Protein AF-E6PXL5-F1 (afdb_monomer)

Secondary structure (DSSP, 8-state):
------HHHHHHHHHHHHHHHHTTS--------PPP-PPPP-----HHHHHHHHHSTT---HHHHHHHHHHHHHHHHTS-HHHHHHHHHHHHHHHHHHHHHHHHHHHHHHHHHHHHHHHHHHHHHHHHHHHHHHHHHHHHHHHHHHHHHHHHHHHHHHHHHHHHHHHHHHHHHHHHHHTTS----S-SSSSSTT---HHHHHHHHHHHHHHHHHHHHHHHHHHHHHHHHHHHHHHHHHHHHHHHHHH--

pLDDT: mean 75.03, std 18.06, range [37.81, 97.19]

Foldseek 3Di:
DDPPDDVLVVVLVVVVVVVVVVVVPPDDDDDDDDDDDPDDDDDDDDPVNVVVCVVPVPPDPPVVVVVVVVVVVCCVAVVDPVNVVVVVVVVSVVSVVVVVVVVVVVVVVVVVVVVVVVVVVVVVVVVVVVVVVVVVVVVVVVVVVVVVVVVVVVVVVVVVVVVVVVVVVVVVVVCVVPVPDDDDDDDPPPVPPPPDDPPVVVVVVVVVVVVVVVVVVVVVVVVVVVVVVVVVVVVVVVVVVVVVVVVVD

Organism: NCBI:txid410659

Structure (mmCIF, N/CA/C/O backbone):
data_AF-E6PXL5-F1
#
_entry.id   AF-E6PXL5-F1
#
loop_
_atom_site.group_PDB
_atom_site.id
_atom_site.type_symbol
_atom_site.label_atom_id
_atom_site.label_alt_id
_atom_site.label_comp_id
_atom_site.label_asym_id
_atom_site.label_entity_id
_atom_site.label_seq_id
_atom_site.pdbx_PDB_ins_code
_atom_site.Cartn_x
_atom_site.Cartn_y
_atom_site.Cartn_z
_atom_site.occupancy
_atom_site.B_iso_or_equiv
_atom_site.auth_seq_id
_atom_site.auth_comp_id
_atom_site.auth_asym_id
_atom_site.auth_atom_id
_atom_site.pdbx_PDB_model_num
ATOM 1 N N . MET A 1 1 ? -14.221 21.559 -6.634 1.00 38.78 1 MET A N 1
ATOM 2 C CA . MET A 1 1 ? -13.613 20.212 -6.514 1.00 38.78 1 MET A CA 1
ATOM 3 C C . MET A 1 1 ? -12.456 20.112 -7.499 1.00 38.78 1 MET A C 1
ATOM 5 O O . MET A 1 1 ? -12.686 20.181 -8.695 1.00 38.78 1 MET A O 1
ATOM 9 N N . LYS A 1 2 ? -11.207 20.057 -7.018 1.00 40.94 2 LYS A N 1
ATOM 10 C CA . LYS A 1 2 ? -10.002 20.001 -7.866 1.00 40.94 2 LYS A CA 1
ATOM 11 C C . LYS A 1 2 ? -9.729 18.530 -8.196 1.00 40.94 2 LYS A C 1
ATOM 13 O O . LYS A 1 2 ? -9.247 17.794 -7.337 1.00 40.94 2 LYS A O 1
ATOM 18 N N . THR A 1 3 ? -10.090 18.082 -9.395 1.00 43.50 3 THR A N 1
ATOM 19 C CA . THR A 1 3 ? -9.809 16.720 -9.867 1.00 43.50 3 THR A CA 1
ATOM 20 C C . THR A 1 3 ? -8.297 16.544 -9.979 1.00 43.50 3 THR A C 1
ATOM 22 O O . THR A 1 3 ? -7.660 17.057 -10.898 1.00 43.50 3 THR A O 1
ATOM 25 N N . ARG A 1 4 ? -7.693 15.861 -9.000 1.00 49.66 4 ARG A N 1
ATOM 26 C CA . ARG A 1 4 ? -6.284 15.464 -9.060 1.00 49.66 4 ARG A CA 1
ATOM 27 C C . ARG A 1 4 ? -6.160 14.385 -10.126 1.00 49.66 4 ARG A C 1
ATOM 29 O O . ARG A 1 4 ? -6.373 13.209 -9.850 1.00 49.66 4 ARG A O 1
ATOM 36 N N . VAL A 1 5 ? -5.848 14.802 -11.348 1.00 57.72 5 VAL A N 1
ATOM 37 C CA . VAL A 1 5 ? -5.443 13.884 -12.410 1.00 57.72 5 VAL A CA 1
ATOM 38 C C . VAL A 1 5 ? -4.234 13.098 -11.881 1.00 57.72 5 VAL A C 1
ATOM 40 O O . VAL A 1 5 ? -3.277 13.721 -11.407 1.00 57.72 5 VAL A O 1
ATOM 43 N N . PRO A 1 6 ? -4.277 11.755 -11.871 1.00 69.94 6 PRO A N 1
ATOM 44 C CA . PRO A 1 6 ? -3.181 10.948 -11.356 1.00 69.94 6 PRO A CA 1
ATOM 45 C C . PRO A 1 6 ? -1.902 11.290 -12.123 1.00 69.94 6 PRO A C 1
ATOM 47 O O . PRO A 1 6 ? -1.928 11.456 -13.342 1.00 69.94 6 PRO A O 1
ATOM 50 N N . ALA A 1 7 ? -0.784 11.410 -11.402 1.00 64.38 7 ALA A N 1
ATOM 51 C CA . ALA A 1 7 ? 0.493 11.896 -11.936 1.00 64.38 7 ALA A CA 1
ATOM 52 C C . ALA A 1 7 ? 0.938 11.170 -13.220 1.00 64.38 7 ALA A C 1
ATOM 54 O O . ALA A 1 7 ? 1.559 11.780 -14.084 1.00 64.38 7 ALA A O 1
ATOM 55 N N . VAL A 1 8 ? 0.537 9.907 -13.376 1.00 62.94 8 VAL A N 1
ATOM 56 C CA . VAL A 1 8 ? 0.786 9.078 -14.561 1.00 62.94 8 VAL A CA 1
ATOM 57 C C . VAL A 1 8 ? 0.094 9.635 -15.811 1.00 62.94 8 VAL A C 1
ATOM 59 O O . VAL A 1 8 ? 0.734 9.772 -16.844 1.00 62.94 8 VAL A O 1
ATOM 62 N N . ILE A 1 9 ? -1.175 10.048 -15.721 1.00 68.38 9 ILE A N 1
ATOM 63 C CA . ILE A 1 9 ? -1.903 10.642 -16.857 1.00 68.38 9 ILE A CA 1
ATOM 64 C C . ILE A 1 9 ? -1.282 11.990 -17.235 1.00 68.38 9 ILE A C 1
ATOM 66 O O . ILE A 1 9 ? -1.151 12.303 -18.415 1.00 68.38 9 ILE A O 1
ATOM 70 N N . ARG A 1 10 ? -0.819 12.766 -16.245 1.00 72.12 10 ARG A N 1
ATOM 71 C CA . ARG A 1 10 ? -0.099 14.019 -16.508 1.00 72.12 10 ARG A CA 1
ATOM 72 C C . ARG A 1 10 ? 1.222 13.768 -17.238 1.00 72.12 10 ARG A C 1
ATOM 74 O O . ARG A 1 10 ? 1.544 14.514 -18.151 1.00 72.12 10 ARG A O 1
ATOM 81 N N . GLN A 1 11 ? 1.970 12.730 -16.863 1.00 70.81 11 GLN A N 1
ATOM 82 C CA . GLN A 1 11 ? 3.224 12.380 -17.535 1.00 70.81 11 GLN A CA 1
ATOM 83 C C . GLN A 1 11 ? 3.007 11.834 -18.949 1.00 70.81 11 GLN A C 1
ATOM 85 O O . GLN A 1 11 ? 3.756 12.206 -19.845 1.00 70.81 11 GLN A O 1
ATOM 90 N N . VAL A 1 12 ? 1.953 11.046 -19.177 1.00 72.75 12 VAL A N 1
ATOM 91 C CA . VAL A 1 12 ? 1.584 10.578 -20.523 1.00 72.75 12 VAL A CA 1
ATOM 92 C C . VAL A 1 12 ? 1.184 11.752 -21.420 1.00 72.75 12 VAL A C 1
ATOM 94 O O . VAL A 1 12 ? 1.664 11.848 -22.543 1.00 72.75 12 VAL A O 1
ATOM 97 N N . LEU A 1 13 ? 0.382 12.696 -20.917 1.00 73.50 13 LEU A N 1
ATOM 98 C CA . LEU A 1 13 ? 0.013 13.896 -21.677 1.00 73.50 13 LEU A CA 1
ATOM 99 C C . LEU A 1 13 ? 1.221 14.791 -21.990 1.00 73.50 13 LEU A C 1
ATOM 101 O O . LEU A 1 13 ? 1.296 15.337 -23.086 1.00 73.50 13 LEU A O 1
ATOM 105 N N . ILE A 1 14 ? 2.183 14.911 -21.067 1.00 74.00 14 ILE A N 1
ATOM 106 C CA . ILE A 1 14 ? 3.432 15.653 -21.301 1.00 74.00 14 ILE A CA 1
ATOM 107 C C . ILE A 1 14 ? 4.305 14.942 -22.343 1.00 74.00 14 ILE A C 1
ATOM 109 O O . ILE A 1 14 ? 4.840 15.607 -23.223 1.00 74.00 14 ILE A O 1
ATOM 113 N N . ALA A 1 15 ? 4.423 13.613 -22.284 1.00 68.12 15 ALA A N 1
ATOM 114 C CA . ALA A 1 15 ? 5.195 12.841 -23.256 1.00 68.12 15 ALA A CA 1
ATOM 115 C C . ALA A 1 15 ? 4.591 12.930 -24.667 1.00 68.12 15 ALA A C 1
ATOM 117 O O . ALA A 1 15 ? 5.314 13.174 -25.628 1.00 68.12 15 ALA A O 1
ATOM 118 N N . ILE A 1 16 ? 3.262 12.827 -24.785 1.00 73.06 16 ILE A N 1
ATOM 119 C CA . ILE A 1 16 ? 2.550 12.992 -26.060 1.00 73.06 16 ILE A CA 1
ATOM 120 C C . ILE A 1 16 ? 2.731 14.418 -26.597 1.00 73.06 16 ILE A C 1
ATOM 122 O O . ILE A 1 16 ? 3.070 14.590 -27.765 1.00 73.06 16 ILE A O 1
ATOM 126 N N . ALA A 1 17 ? 2.585 15.440 -25.747 1.00 72.50 17 ALA A N 1
ATOM 127 C CA . ALA A 1 17 ? 2.809 16.828 -26.147 1.00 72.50 17 ALA A CA 1
ATOM 128 C C . ALA A 1 17 ? 4.259 17.075 -26.606 1.00 72.50 17 ALA A C 1
ATOM 130 O O . ALA A 1 17 ? 4.476 17.776 -27.591 1.00 72.50 17 ALA A O 1
ATOM 131 N N . PHE A 1 18 ? 5.248 16.464 -25.947 1.00 68.88 18 PHE A N 1
ATOM 132 C CA . PHE A 1 18 ? 6.658 16.577 -26.326 1.00 68.88 18 PHE A CA 1
ATOM 133 C C . PHE A 1 18 ? 6.952 15.894 -27.673 1.00 68.88 18 PHE A C 1
ATOM 135 O O . PHE A 1 18 ? 7.663 16.458 -28.504 1.00 68.88 18 PHE A O 1
ATOM 142 N N . CYS A 1 19 ? 6.339 14.735 -27.945 1.00 61.09 19 CYS A N 1
ATOM 143 C CA . CYS A 1 19 ? 6.434 14.064 -29.245 1.00 61.09 19 CYS A CA 1
ATOM 144 C C . CYS A 1 19 ? 5.801 14.885 -30.384 1.00 61.09 19 CYS A C 1
ATOM 146 O O . CYS A 1 19 ? 6.362 14.936 -31.476 1.00 61.09 19 CYS A O 1
ATOM 148 N N . CYS A 1 20 ? 4.679 15.570 -30.139 1.00 61.22 20 CYS A N 1
ATOM 149 C CA . CYS A 1 20 ? 4.040 16.421 -31.149 1.00 61.22 20 CYS A CA 1
ATOM 150 C C . CYS A 1 20 ? 4.857 17.682 -31.479 1.00 61.22 20 CYS A C 1
ATOM 152 O O . CYS A 1 20 ? 4.848 18.123 -32.625 1.00 61.22 20 CYS A O 1
ATOM 154 N N . VAL A 1 21 ? 5.582 18.246 -30.506 1.00 60.47 21 VAL A N 1
ATOM 155 C CA . VAL A 1 21 ? 6.429 19.433 -30.727 1.00 60.47 21 VAL A CA 1
ATOM 156 C C . VAL A 1 21 ? 7.744 19.061 -31.420 1.00 60.47 21 VAL A C 1
ATOM 158 O O . VAL A 1 21 ? 8.186 19.785 -32.307 1.00 60.47 21 VAL A O 1
ATOM 161 N N . ALA A 1 22 ? 8.345 17.911 -31.096 1.00 54.69 22 ALA A N 1
ATOM 162 C CA . ALA A 1 22 ? 9.581 17.454 -31.741 1.00 54.69 22 ALA A CA 1
ATOM 163 C C . ALA A 1 22 ? 9.396 17.118 -33.235 1.00 54.69 22 ALA A C 1
ATOM 165 O O . ALA A 1 22 ? 10.302 17.353 -34.033 1.00 54.69 22 ALA A O 1
ATOM 166 N N . GLY A 1 23 ? 8.208 16.643 -33.632 1.00 54.81 23 GLY A N 1
ATOM 167 C CA . GLY A 1 23 ? 7.892 16.327 -35.029 1.00 54.81 23 GLY A CA 1
ATOM 168 C C . GLY A 1 23 ? 7.861 17.533 -35.978 1.00 54.81 23 GLY A C 1
ATOM 169 O O . GLY A 1 23 ? 7.918 17.340 -37.188 1.00 54.81 23 GLY A O 1
ATOM 170 N N . GLN A 1 24 ? 7.799 18.770 -35.466 1.00 53.28 24 GLN A N 1
ATOM 171 C CA . GLN A 1 24 ? 7.745 19.981 -36.299 1.00 53.28 24 GLN A CA 1
ATOM 172 C C . GLN A 1 24 ? 9.110 20.647 -36.550 1.00 53.28 24 GLN A C 1
ATOM 174 O O . GLN A 1 24 ? 9.177 21.575 -37.350 1.00 53.28 24 GLN A O 1
ATOM 179 N N . PHE A 1 25 ? 10.197 20.189 -35.914 1.00 48.56 25 PHE A N 1
ATOM 180 C CA . PHE A 1 25 ? 11.507 20.864 -35.982 1.00 48.56 25 PHE A CA 1
ATOM 181 C C . PHE A 1 25 ? 12.541 20.231 -36.933 1.00 48.56 25 PHE A C 1
ATOM 183 O O . PHE A 1 25 ? 13.593 20.829 -37.141 1.00 48.56 25 PHE A O 1
ATOM 190 N N . VAL A 1 26 ? 12.274 19.073 -37.549 1.00 49.97 26 VAL A N 1
ATOM 191 C CA . VAL A 1 26 ? 13.255 18.356 -38.403 1.00 49.97 26 VAL A CA 1
ATOM 192 C C . VAL A 1 26 ? 12.804 18.325 -39.865 1.00 49.97 26 VAL A C 1
ATOM 194 O O . VAL A 1 26 ? 12.737 17.285 -40.507 1.00 49.97 26 VAL A O 1
ATOM 197 N N . GLY A 1 27 ? 12.437 19.488 -40.396 1.00 44.22 27 GLY A N 1
ATOM 198 C CA . GLY A 1 27 ? 12.000 19.626 -41.781 1.00 44.22 27 GLY A CA 1
ATOM 199 C C . GLY A 1 27 ? 12.676 20.801 -42.456 1.00 44.22 27 GLY A C 1
ATOM 200 O O . GLY A 1 27 ? 12.001 21.791 -42.699 1.00 44.22 27 GLY A O 1
ATOM 201 N N . GLN A 1 28 ? 13.986 20.711 -42.715 1.00 44.88 28 GLN A N 1
ATOM 202 C CA . GLN A 1 28 ? 14.680 21.459 -43.775 1.00 44.88 28 GLN A CA 1
ATOM 203 C C . GLN A 1 28 ? 16.176 21.113 -43.810 1.00 44.88 28 GLN A C 1
ATOM 205 O O . GLN A 1 28 ? 16.932 21.598 -42.974 1.00 44.88 28 GLN A O 1
ATOM 210 N N . THR A 1 29 ? 16.621 20.392 -44.842 1.00 38.84 29 THR A N 1
ATOM 211 C CA . THR A 1 29 ? 17.909 20.692 -45.488 1.00 38.84 29 THR A CA 1
ATOM 212 C C . THR A 1 29 ? 17.830 20.492 -47.007 1.00 38.84 29 THR A C 1
ATOM 214 O O . THR A 1 29 ? 17.032 19.678 -47.477 1.00 38.84 29 THR A O 1
ATOM 217 N N . PRO A 1 30 ? 18.602 21.274 -47.790 1.00 44.31 30 PRO A N 1
ATOM 218 C CA . PRO A 1 30 ? 18.567 21.285 -49.247 1.00 44.31 30 PRO A CA 1
ATOM 219 C C . PRO A 1 30 ? 19.517 20.252 -49.868 1.00 44.31 30 PRO A C 1
ATOM 221 O O . PRO A 1 30 ? 20.476 19.795 -49.249 1.00 44.31 30 PRO A O 1
ATOM 224 N N . SER A 1 31 ? 19.220 19.957 -51.130 1.00 42.78 31 SER A N 1
ATOM 225 C CA . SER A 1 31 ? 19.865 19.028 -52.052 1.00 42.78 31 SER A CA 1
ATOM 226 C C . SER A 1 31 ? 21.379 19.213 -52.257 1.00 42.78 31 SER A C 1
ATOM 228 O O . SER A 1 31 ? 21.901 20.320 -52.169 1.00 42.78 31 SER A O 1
ATOM 230 N N . GLU A 1 32 ? 22.013 18.079 -52.590 1.00 41.97 32 GLU A N 1
ATOM 231 C CA . GLU A 1 32 ? 23.365 17.796 -53.121 1.00 41.97 32 GLU A CA 1
ATOM 232 C C . GLU A 1 32 ? 24.231 18.942 -53.693 1.00 41.97 32 GLU A C 1
ATOM 234 O O . GLU A 1 32 ? 23.747 19.890 -54.312 1.00 41.97 32 GLU A O 1
ATOM 239 N N . PRO A 1 33 ? 25.562 18.721 -53.702 1.00 42.03 33 PRO A N 1
ATOM 240 C CA . PRO A 1 33 ? 26.182 18.454 -55.003 1.00 42.03 33 PRO A CA 1
ATOM 241 C C . PRO A 1 33 ? 27.100 17.221 -55.017 1.00 42.03 33 PRO A C 1
ATOM 243 O O . PRO A 1 33 ? 27.889 16.978 -54.103 1.00 42.03 33 PRO A O 1
ATOM 246 N N . GLY A 1 34 ? 26.993 16.467 -56.115 1.00 49.41 34 GLY A N 1
ATOM 247 C CA . GLY A 1 34 ? 27.762 15.266 -56.414 1.00 49.41 34 GLY A CA 1
ATOM 248 C C . GLY A 1 34 ? 29.275 15.485 -56.469 1.00 49.41 34 GLY A C 1
ATOM 249 O O . GLY A 1 34 ? 29.782 16.486 -56.981 1.00 49.41 34 GLY A O 1
ATOM 250 N N . VAL A 1 35 ? 30.003 14.492 -55.960 1.00 38.94 35 VAL A N 1
ATOM 251 C CA . VAL A 1 35 ? 31.462 14.435 -56.033 1.00 38.94 35 VAL A CA 1
ATOM 252 C C . VAL A 1 35 ? 31.868 13.788 -57.354 1.00 38.94 35 VAL A C 1
ATOM 254 O O . VAL A 1 35 ? 31.527 12.646 -57.655 1.00 38.94 35 VAL A O 1
ATOM 257 N N . GLN A 1 36 ? 32.600 14.572 -58.137 1.00 42.34 36 GLN A N 1
ATOM 258 C CA . GLN A 1 36 ? 33.211 14.226 -59.411 1.00 42.34 36 GLN A CA 1
ATOM 259 C C . GLN A 1 36 ? 34.124 13.001 -59.266 1.00 42.34 36 GLN A C 1
ATOM 261 O O . GLN A 1 36 ? 35.082 13.011 -58.493 1.00 42.34 36 GLN A O 1
ATOM 266 N N . THR A 1 37 ? 33.873 11.958 -60.054 1.00 37.81 37 THR A N 1
ATOM 267 C CA . THR A 1 37 ? 34.829 10.867 -60.254 1.00 37.81 37 THR A CA 1
ATOM 268 C C . THR A 1 37 ? 35.964 11.372 -61.141 1.00 37.81 37 THR A C 1
ATOM 270 O O . THR A 1 37 ? 35.793 11.525 -62.353 1.00 37.81 37 THR A O 1
ATOM 273 N N . LEU A 1 38 ? 37.117 11.659 -60.533 1.00 39.69 38 LEU A N 1
ATOM 274 C CA . LEU A 1 38 ? 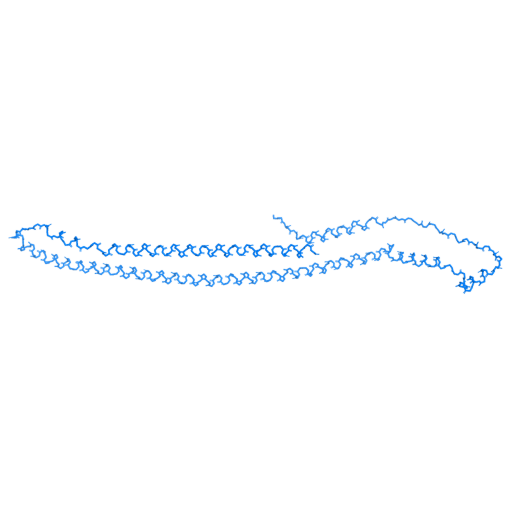38.358 11.937 -61.249 1.00 39.69 38 LEU A CA 1
ATOM 275 C C . LEU A 1 38 ? 38.704 10.727 -62.132 1.00 39.69 38 LEU A C 1
ATOM 277 O O . LEU A 1 38 ? 38.951 9.630 -61.634 1.00 39.69 38 LEU A O 1
ATOM 281 N N . GLN A 1 39 ? 38.723 10.936 -63.445 1.00 46.62 39 GLN A N 1
ATOM 282 C CA . GLN A 1 39 ? 39.234 9.968 -64.409 1.00 46.62 39 GLN A CA 1
ATOM 283 C C . GLN A 1 39 ? 40.733 9.748 -64.158 1.00 46.62 39 GLN A C 1
ATOM 285 O O . GLN A 1 39 ? 41.530 10.684 -64.238 1.00 46.62 39 GLN A O 1
ATOM 290 N N . SER A 1 40 ? 41.119 8.510 -63.846 1.00 44.75 40 SER A N 1
ATOM 291 C CA . SER A 1 40 ? 42.523 8.118 -63.715 1.00 44.75 40 SER A CA 1
ATOM 292 C C . SER A 1 40 ? 43.162 8.006 -65.104 1.00 44.75 40 SER A C 1
ATOM 294 O O . SER A 1 40 ? 42.703 7.246 -65.957 1.00 44.75 40 SER A O 1
ATOM 296 N N . ALA A 1 41 ? 44.209 8.796 -65.343 1.00 52.03 41 ALA A N 1
ATOM 297 C CA . ALA A 1 41 ? 45.040 8.735 -66.544 1.00 52.03 41 ALA A CA 1
ATOM 298 C C . ALA A 1 41 ? 45.840 7.411 -66.608 1.00 52.03 41 ALA A C 1
ATOM 300 O O . ALA A 1 41 ? 46.190 6.863 -65.560 1.00 52.03 41 ALA A O 1
ATOM 301 N N . PRO A 1 42 ? 46.198 6.899 -67.805 1.00 51.03 42 PRO A N 1
ATOM 302 C CA . PRO A 1 42 ? 46.879 5.612 -67.940 1.00 51.03 42 PRO A CA 1
ATOM 303 C C . PRO A 1 42 ? 48.297 5.680 -67.353 1.00 51.03 42 PRO A C 1
ATOM 305 O O . PRO A 1 42 ? 49.195 6.317 -67.910 1.00 51.03 42 PRO A O 1
ATOM 308 N N . LYS A 1 43 ? 48.503 5.026 -66.204 1.00 58.41 43 LYS A N 1
ATOM 309 C CA . LYS A 1 43 ? 49.791 4.970 -65.502 1.00 58.41 43 LYS A CA 1
ATOM 310 C C . LYS A 1 43 ? 50.545 3.696 -65.887 1.00 58.41 43 LYS A C 1
ATOM 312 O O . LYS A 1 43 ? 49.977 2.615 -65.975 1.00 58.41 43 LYS A O 1
ATOM 317 N N . ARG A 1 44 ? 51.841 3.850 -66.165 1.00 56.56 44 ARG A N 1
ATOM 318 C CA . ARG A 1 44 ? 52.756 2.780 -66.589 1.00 56.56 44 ARG A CA 1
ATOM 319 C C . ARG A 1 44 ? 52.846 1.686 -65.512 1.00 56.56 44 ARG A C 1
ATOM 321 O O . ARG A 1 44 ? 53.142 2.000 -64.362 1.00 56.56 44 ARG A O 1
ATOM 328 N N . GLN A 1 45 ? 52.630 0.432 -65.910 1.00 56.41 45 GLN A N 1
ATOM 329 C CA . GLN A 1 45 ? 52.633 -0.758 -65.048 1.00 56.41 45 GLN A CA 1
ATOM 330 C C . GLN A 1 45 ? 54.007 -0.980 -64.393 1.00 56.41 45 GLN A C 1
ATOM 332 O O . GLN A 1 45 ? 54.997 -1.242 -65.075 1.00 56.41 45 GLN A O 1
ATOM 337 N N . GLY A 1 46 ? 54.068 -0.877 -63.064 1.00 68.25 46 GLY A N 1
ATOM 338 C CA . GLY A 1 46 ? 55.227 -1.253 -62.245 1.00 68.25 46 GLY A CA 1
ATOM 339 C C . GLY A 1 46 ? 54.943 -2.499 -61.398 1.00 68.25 46 GLY A C 1
ATOM 340 O O . GLY A 1 46 ? 53.792 -2.885 -61.229 1.00 68.25 46 GLY A O 1
ATOM 341 N N . PHE A 1 47 ? 55.972 -3.120 -60.810 1.00 70.44 47 PHE A N 1
ATOM 342 C CA . PHE A 1 47 ? 55.832 -4.333 -59.976 1.00 70.44 47 PHE A CA 1
ATOM 343 C C . PHE A 1 47 ? 54.830 -4.195 -58.814 1.00 70.44 47 PHE A C 1
ATOM 345 O O . PHE A 1 47 ? 54.193 -5.174 -58.428 1.00 70.44 47 PHE A O 1
ATOM 352 N N . LEU A 1 48 ? 54.661 -2.981 -58.278 1.00 67.56 48 LEU A N 1
ATOM 353 C CA . LEU A 1 48 ? 53.655 -2.689 -57.254 1.00 67.56 48 LEU A CA 1
ATOM 354 C C . LEU A 1 48 ? 52.225 -2.815 -57.796 1.00 67.56 48 LEU A C 1
ATOM 356 O O . LEU A 1 48 ? 51.366 -3.344 -57.103 1.00 67.56 48 LEU A O 1
ATOM 360 N N . ASP A 1 49 ? 51.995 -2.412 -59.043 1.00 65.81 49 ASP A N 1
ATOM 361 C CA . ASP A 1 49 ? 50.697 -2.482 -59.724 1.00 65.81 49 ASP A CA 1
ATOM 362 C C . ASP A 1 49 ? 50.276 -3.942 -59.984 1.00 65.81 49 ASP A C 1
ATOM 364 O O . ASP A 1 49 ? 49.112 -4.306 -59.856 1.00 65.81 49 ASP A O 1
ATOM 368 N N . TYR A 1 50 ? 51.247 -4.832 -60.226 1.00 69.69 50 TYR A N 1
ATOM 369 C CA . TYR A 1 50 ? 51.014 -6.278 -60.344 1.00 69.69 50 TYR A CA 1
ATOM 370 C C . TYR A 1 50 ? 50.629 -6.934 -59.005 1.00 69.69 50 TYR A C 1
ATOM 372 O O . TYR A 1 50 ? 49.750 -7.796 -58.956 1.00 69.69 50 TYR A O 1
ATOM 380 N N . ALA A 1 51 ? 51.267 -6.525 -57.903 1.00 71.06 51 ALA A N 1
ATOM 381 C CA . ALA A 1 51 ? 50.912 -7.003 -56.567 1.00 71.06 51 ALA A CA 1
ATOM 382 C C . ALA A 1 51 ? 49.541 -6.463 -56.117 1.00 71.06 51 ALA A C 1
ATOM 384 O O . ALA A 1 51 ? 48.726 -7.226 -55.597 1.00 71.06 51 ALA A O 1
ATOM 385 N N . LEU A 1 52 ? 49.257 -5.182 -56.380 1.00 67.62 52 LEU A N 1
ATOM 386 C CA . LEU A 1 52 ? 47.956 -4.552 -56.130 1.00 67.62 52 LEU A CA 1
ATOM 387 C C . LEU A 1 52 ? 46.843 -5.188 -56.972 1.00 67.62 52 LEU A C 1
ATOM 389 O O . LEU A 1 52 ? 45.795 -5.513 -56.422 1.00 67.62 52 LEU A O 1
ATOM 393 N N . GLY A 1 53 ? 47.091 -5.488 -58.249 1.00 66.88 53 GLY A N 1
ATOM 394 C CA . GLY A 1 53 ? 46.149 -6.201 -59.117 1.00 66.88 53 GLY A CA 1
ATOM 395 C C . GLY A 1 53 ? 45.864 -7.646 -58.687 1.00 66.88 53 GLY A C 1
ATOM 396 O O . GLY A 1 53 ? 44.800 -8.174 -58.988 1.00 66.88 53 GLY A O 1
ATOM 397 N N . LYS A 1 54 ? 46.756 -8.302 -57.928 1.00 71.94 54 LYS A N 1
ATOM 398 C CA . LYS A 1 54 ? 46.444 -9.605 -57.307 1.00 71.94 54 LYS A CA 1
ATOM 399 C C . LYS A 1 54 ? 45.563 -9.492 -56.064 1.00 71.94 54 LYS A C 1
ATOM 401 O O . LYS A 1 54 ? 44.815 -10.423 -55.779 1.00 71.94 54 LYS A O 1
ATOM 406 N N . VAL A 1 55 ? 45.675 -8.393 -55.319 1.00 71.75 55 VAL A N 1
ATOM 407 C CA . VAL A 1 55 ? 44.910 -8.156 -54.083 1.00 71.75 55 VAL A CA 1
ATOM 408 C C . VAL A 1 55 ? 43.540 -7.537 -54.383 1.00 71.75 55 VAL A C 1
ATOM 410 O 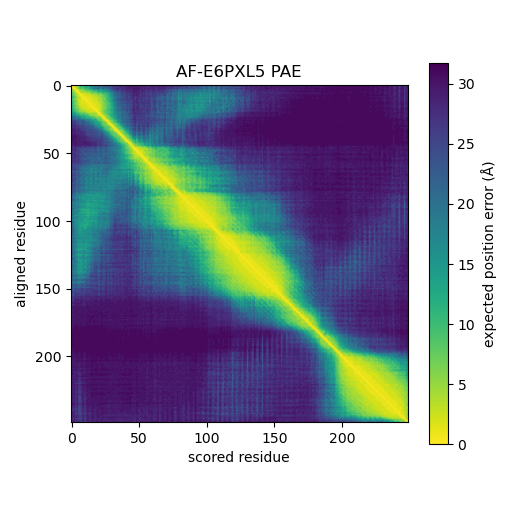O . VAL A 1 55 ? 42.563 -7.879 -53.725 1.00 71.75 55 VAL A O 1
ATOM 413 N N . ASN A 1 56 ? 43.445 -6.680 -55.403 1.00 75.81 56 ASN A N 1
ATOM 414 C CA . ASN A 1 56 ? 42.209 -6.062 -55.880 1.00 75.81 56 ASN A CA 1
ATOM 415 C C . ASN A 1 56 ? 42.093 -6.184 -57.417 1.00 75.81 56 ASN A C 1
ATOM 417 O O . ASN A 1 56 ? 42.346 -5.217 -58.137 1.00 75.81 56 ASN A O 1
ATOM 421 N N . PRO A 1 57 ? 41.702 -7.365 -57.941 1.00 73.06 57 PRO A N 1
ATOM 422 C CA . PRO A 1 57 ? 41.721 -7.670 -59.380 1.00 73.06 57 PRO A CA 1
ATOM 423 C C . PRO A 1 57 ? 40.784 -6.829 -60.243 1.00 73.06 57 PRO A C 1
ATOM 425 O O . PRO A 1 57 ? 40.911 -6.812 -61.465 1.00 73.06 57 PRO A O 1
ATOM 428 N N . HIS A 1 58 ? 39.819 -6.160 -59.620 1.00 75.94 58 HIS A N 1
ATOM 429 C CA . HIS A 1 58 ? 38.804 -5.370 -60.308 1.00 75.94 58 HIS A CA 1
ATOM 430 C C . HIS A 1 58 ? 38.937 -3.873 -60.042 1.00 75.94 58 HIS A C 1
ATOM 432 O O . HIS A 1 58 ? 37.967 -3.159 -60.282 1.00 75.94 58 HIS A O 1
ATOM 438 N N . ASP A 1 59 ? 40.080 -3.425 -59.498 1.00 72.25 59 ASP A N 1
ATOM 439 C CA . ASP A 1 59 ? 40.312 -2.039 -59.060 1.00 72.25 59 ASP A CA 1
ATOM 440 C C . ASP A 1 59 ? 39.084 -1.469 -58.328 1.00 72.25 59 ASP A C 1
ATOM 442 O O . ASP A 1 59 ? 38.599 -0.363 -58.559 1.00 72.25 59 ASP A O 1
ATOM 446 N N . THR A 1 60 ? 38.475 -2.322 -57.499 1.00 76.81 60 THR A N 1
ATOM 447 C CA . THR A 1 60 ? 37.253 -1.976 -56.800 1.00 76.81 60 THR A CA 1
ATOM 448 C C . THR A 1 60 ? 37.627 -1.043 -55.674 1.00 76.81 60 THR A C 1
ATOM 450 O O . THR A 1 60 ? 38.325 -1.435 -54.739 1.00 76.81 60 THR A O 1
ATOM 453 N N . ASP A 1 61 ? 37.125 0.178 -55.731 1.00 79.12 61 ASP A N 1
ATOM 454 C CA . ASP A 1 61 ? 37.247 1.093 -54.615 1.00 79.12 61 ASP A CA 1
ATOM 455 C C . ASP A 1 61 ? 36.330 0.633 -53.467 1.00 79.12 61 ASP A C 1
ATOM 457 O O . ASP A 1 61 ? 35.127 0.900 -53.409 1.00 79.12 61 ASP A O 1
ATOM 461 N N . TYR A 1 62 ? 36.910 -0.133 -52.546 1.00 79.00 62 TYR A N 1
ATOM 462 C CA . TYR A 1 62 ? 36.229 -0.595 -51.341 1.00 79.00 62 TYR A CA 1
ATOM 463 C C . TYR A 1 62 ? 35.848 0.567 -50.414 1.00 79.00 62 TYR A C 1
ATOM 465 O O . TYR A 1 62 ? 34.870 0.448 -49.675 1.00 79.00 62 TYR A O 1
ATOM 473 N N . GLY A 1 63 ? 36.569 1.693 -50.479 1.00 82.31 63 GLY A N 1
ATOM 474 C CA . GLY A 1 63 ? 36.275 2.895 -49.705 1.00 82.31 63 GLY A CA 1
ATOM 475 C C . GLY A 1 63 ? 34.953 3.527 -50.129 1.00 82.31 63 GLY A C 1
ATOM 476 O O . GLY A 1 63 ? 34.091 3.771 -49.281 1.00 82.31 63 GLY A O 1
ATOM 477 N N . SER A 1 64 ? 34.737 3.707 -51.436 1.00 76.12 64 SER A N 1
ATOM 478 C CA . SER A 1 64 ? 33.454 4.210 -51.945 1.00 76.12 64 SER A CA 1
ATOM 479 C C . SER A 1 64 ? 32.314 3.219 -51.737 1.00 76.12 64 SER A C 1
ATOM 481 O O . SER A 1 64 ? 31.251 3.635 -51.285 1.00 76.12 64 SER A O 1
ATOM 483 N N . LYS A 1 65 ? 32.519 1.909 -51.941 1.00 79.88 65 LYS A N 1
ATOM 484 C CA . LYS A 1 65 ? 31.473 0.902 -51.662 1.00 79.88 65 LYS A CA 1
ATOM 485 C C . LYS A 1 65 ? 31.045 0.890 -50.193 1.00 79.88 65 LYS A C 1
ATOM 487 O O . LYS A 1 65 ? 29.851 0.818 -49.901 1.00 79.88 65 LYS A O 1
ATOM 492 N N . MET A 1 66 ? 31.996 0.996 -49.267 1.00 81.50 66 MET A N 1
ATOM 493 C CA . MET A 1 66 ? 31.706 1.080 -47.834 1.00 81.50 66 MET A CA 1
ATOM 494 C C . MET A 1 66 ? 31.019 2.405 -47.471 1.00 81.50 66 MET A C 1
ATOM 496 O O . MET A 1 66 ? 30.083 2.414 -46.670 1.00 81.50 66 MET A O 1
ATOM 500 N N . GLY A 1 67 ? 31.420 3.510 -48.107 1.00 82.06 67 GLY A N 1
ATOM 501 C CA . GLY A 1 67 ? 30.762 4.811 -47.985 1.00 82.06 67 GLY A CA 1
ATOM 502 C C . GLY A 1 67 ? 29.312 4.798 -48.478 1.00 82.06 67 GLY A C 1
ATOM 503 O O . GLY A 1 67 ? 28.421 5.253 -47.763 1.00 82.06 67 GLY A O 1
ATOM 504 N N . SER A 1 68 ? 29.047 4.210 -49.647 1.00 79.12 68 SER A N 1
ATOM 505 C CA . SER A 1 68 ? 27.700 4.064 -50.209 1.00 79.12 68 SER A CA 1
ATOM 506 C C . SER A 1 68 ? 26.815 3.155 -49.360 1.00 79.12 68 SER A C 1
ATOM 508 O O . SER A 1 68 ? 25.652 3.481 -49.144 1.00 79.12 68 SER A O 1
ATOM 510 N N . ALA A 1 69 ? 27.356 2.056 -48.824 1.00 79.81 69 ALA A N 1
ATOM 511 C CA . ALA A 1 69 ? 26.615 1.185 -47.913 1.00 79.81 69 ALA A CA 1
ATOM 512 C C . ALA A 1 69 ? 26.233 1.918 -46.618 1.00 79.81 69 ALA A C 1
ATOM 514 O O . ALA A 1 69 ? 25.085 1.851 -46.182 1.00 79.81 69 ALA A O 1
ATOM 515 N N . ARG A 1 70 ? 27.167 2.678 -46.031 1.00 81.62 70 ARG A N 1
ATOM 516 C CA . ARG A 1 70 ? 26.895 3.509 -44.852 1.00 81.62 70 ARG A CA 1
ATOM 517 C C . ARG A 1 70 ? 25.843 4.576 -45.147 1.00 81.62 70 ARG A C 1
ATOM 519 O O . ARG A 1 70 ? 24.905 4.718 -44.370 1.00 81.62 70 ARG A O 1
ATOM 526 N N . ASN A 1 71 ? 25.976 5.297 -46.257 1.00 79.81 71 ASN A N 1
ATOM 527 C CA . ASN A 1 71 ? 25.025 6.340 -46.637 1.00 79.81 71 ASN A CA 1
ATOM 528 C C . ASN A 1 71 ? 23.636 5.768 -46.940 1.00 79.81 71 ASN A C 1
ATOM 530 O O . ASN A 1 71 ? 22.648 6.387 -46.569 1.00 79.81 71 ASN A O 1
ATOM 534 N N . ALA A 1 72 ? 23.543 4.573 -47.528 1.00 79.62 72 ALA A N 1
ATOM 535 C CA . ALA A 1 72 ? 22.266 3.894 -47.728 1.00 79.62 72 ALA A CA 1
ATOM 536 C C . ALA A 1 72 ? 21.599 3.546 -46.390 1.00 79.62 72 ALA A C 1
ATOM 538 O O . ALA A 1 72 ? 20.426 3.843 -46.195 1.00 79.62 72 ALA A O 1
ATOM 539 N N . VAL A 1 73 ? 22.345 2.974 -45.438 1.00 78.31 73 VAL A N 1
ATOM 540 C CA . VAL A 1 73 ? 21.809 2.663 -44.100 1.00 78.31 73 VAL A CA 1
ATOM 541 C C . VAL A 1 73 ? 21.341 3.930 -43.385 1.00 78.31 73 VAL A C 1
ATOM 543 O O . VAL A 1 73 ? 20.260 3.932 -42.804 1.00 78.31 73 VAL A O 1
ATOM 546 N N . VAL A 1 74 ? 22.121 5.011 -43.456 1.00 79.19 74 VAL A N 1
ATOM 547 C CA . VAL A 1 74 ? 21.750 6.318 -42.892 1.00 79.19 74 VAL A CA 1
ATOM 548 C C . VAL A 1 74 ? 20.488 6.862 -43.563 1.00 79.19 74 VAL A C 1
ATOM 550 O O . VAL A 1 74 ? 19.556 7.227 -42.855 1.00 79.19 74 VAL A O 1
ATOM 553 N N . GLY A 1 75 ? 20.396 6.823 -44.893 1.00 75.38 75 GLY A N 1
ATOM 554 C CA . GLY A 1 75 ? 19.216 7.295 -45.622 1.00 75.38 75 GLY A CA 1
ATOM 555 C C . GLY A 1 75 ? 17.936 6.537 -45.256 1.00 75.38 75 GLY A C 1
ATOM 556 O O . GLY A 1 75 ? 16.891 7.149 -45.072 1.00 75.38 75 GLY A O 1
ATOM 557 N N . TYR A 1 76 ? 18.016 5.216 -45.061 1.00 73.44 76 TYR A N 1
ATOM 558 C CA . TYR A 1 76 ? 16.854 4.401 -44.678 1.00 73.44 76 TYR A CA 1
ATOM 559 C C . TYR A 1 76 ? 16.464 4.491 -43.194 1.00 73.44 76 TYR A C 1
ATOM 561 O O . TYR A 1 76 ? 15.393 4.018 -42.827 1.00 73.44 76 TYR A O 1
ATOM 569 N N . THR A 1 77 ? 17.314 5.037 -42.320 1.00 72.44 77 THR A N 1
ATOM 570 C CA . THR A 1 77 ? 17.060 5.038 -40.865 1.00 72.44 77 THR A CA 1
ATOM 571 C C . THR A 1 77 ? 16.953 6.432 -40.265 1.00 72.44 77 THR A C 1
ATOM 573 O O . THR A 1 77 ? 16.105 6.663 -39.409 1.00 72.44 77 THR A O 1
ATOM 576 N N . ILE A 1 78 ? 17.808 7.361 -40.686 1.00 71.81 78 ILE A N 1
ATOM 577 C CA . ILE A 1 78 ? 17.884 8.714 -40.129 1.00 71.81 78 ILE A CA 1
ATOM 578 C C . ILE A 1 78 ? 16.988 9.669 -40.917 1.00 71.81 78 ILE A C 1
ATOM 580 O O . ILE A 1 78 ? 16.268 10.442 -40.287 1.00 71.81 78 ILE A O 1
ATOM 584 N N . ASP A 1 79 ? 16.976 9.562 -42.247 1.00 71.06 79 ASP A N 1
ATOM 585 C CA . ASP A 1 79 ? 16.223 10.474 -43.120 1.00 71.06 79 ASP A CA 1
ATOM 586 C C . ASP A 1 79 ? 14.803 9.974 -43.449 1.00 71.06 79 ASP A C 1
ATOM 588 O O . ASP A 1 79 ? 13.977 10.734 -43.956 1.00 71.06 79 ASP A O 1
ATOM 592 N N . ASP A 1 80 ? 14.482 8.712 -43.133 1.00 77.19 80 ASP A N 1
ATOM 593 C CA . ASP A 1 80 ? 13.153 8.151 -43.378 1.00 77.19 80 ASP A CA 1
ATOM 594 C C . ASP A 1 80 ? 12.170 8.476 -42.241 1.00 77.19 80 ASP A C 1
ATOM 596 O O . ASP A 1 80 ? 12.215 7.930 -41.132 1.00 77.19 80 ASP A O 1
ATOM 600 N N . LEU A 1 81 ? 11.211 9.349 -42.546 1.00 79.88 81 LEU A N 1
ATOM 601 C CA . LEU A 1 81 ? 10.120 9.715 -41.646 1.00 79.88 81 LEU A CA 1
ATOM 602 C C . LEU A 1 81 ? 9.246 8.507 -41.257 1.00 79.88 81 LEU A C 1
ATOM 604 O O . LEU A 1 81 ? 8.698 8.471 -40.151 1.00 79.88 81 LEU A O 1
ATOM 608 N N . TYR A 1 82 ? 9.121 7.504 -42.132 1.00 79.06 82 TYR A N 1
ATOM 609 C CA . TYR A 1 82 ? 8.342 6.296 -41.860 1.00 79.06 82 TYR A CA 1
ATOM 610 C C . TYR A 1 82 ? 8.983 5.444 -40.756 1.00 79.06 82 TYR A C 1
ATOM 612 O O . TYR A 1 82 ? 8.278 4.934 -39.878 1.00 79.06 82 TYR A O 1
ATOM 620 N N . PHE A 1 83 ? 10.317 5.351 -40.734 1.00 80.69 83 PHE A N 1
ATOM 621 C CA . PHE A 1 83 ? 11.056 4.675 -39.667 1.00 80.69 83 PHE A CA 1
ATOM 622 C C . PHE A 1 83 ? 10.789 5.332 -38.307 1.00 80.69 83 PHE A C 1
ATOM 624 O O . PHE A 1 83 ? 10.375 4.659 -37.360 1.00 80.69 83 PHE A O 1
ATOM 631 N N . TRP A 1 84 ? 10.921 6.658 -38.224 1.00 84.00 84 TRP A N 1
ATOM 632 C CA . TRP A 1 84 ? 10.656 7.403 -36.991 1.00 84.00 84 TRP A CA 1
ATOM 633 C C . TRP A 1 84 ? 9.199 7.310 -36.537 1.00 84.00 84 TRP A C 1
ATOM 635 O O . TRP A 1 84 ? 8.940 7.168 -35.341 1.00 84.00 84 TRP A O 1
ATOM 645 N N . SER A 1 85 ? 8.246 7.320 -37.471 1.00 84.31 85 SER A N 1
ATOM 646 C CA . SER A 1 85 ? 6.827 7.131 -37.153 1.00 84.31 85 SER A CA 1
ATOM 647 C C . SER A 1 85 ? 6.563 5.768 -36.500 1.00 84.31 85 SER A C 1
ATOM 649 O O . SER A 1 85 ? 5.901 5.679 -35.462 1.00 84.31 85 SER A O 1
ATOM 651 N N . ASN A 1 86 ? 7.161 4.700 -37.033 1.00 85.94 86 ASN A N 1
ATOM 652 C CA . ASN A 1 86 ? 7.051 3.362 -36.449 1.00 85.94 86 ASN A CA 1
ATOM 653 C C . ASN A 1 86 ? 7.735 3.260 -35.080 1.00 85.94 86 ASN A C 1
ATOM 655 O O . ASN A 1 86 ? 7.192 2.651 -34.160 1.00 85.94 86 ASN A O 1
ATOM 659 N N . VAL A 1 87 ? 8.893 3.900 -34.902 1.00 87.44 87 VAL A N 1
ATOM 660 C CA . VAL A 1 87 ? 9.576 3.953 -33.600 1.00 87.44 87 VAL A CA 1
ATOM 661 C C . VAL A 1 87 ? 8.714 4.667 -32.556 1.00 87.44 87 VAL A C 1
ATOM 663 O O . VAL A 1 87 ? 8.543 4.159 -31.447 1.00 87.44 87 VAL A O 1
ATOM 666 N N . VAL A 1 88 ? 8.120 5.811 -32.904 1.00 89.19 88 VAL A N 1
ATOM 667 C CA . VAL A 1 88 ? 7.255 6.573 -31.991 1.00 89.19 88 VAL A CA 1
ATOM 668 C C . VAL A 1 88 ? 5.981 5.798 -31.654 1.00 89.19 88 VAL A C 1
ATOM 670 O O . VAL A 1 88 ? 5.590 5.748 -30.487 1.00 89.19 88 VAL A O 1
ATOM 673 N N . THR A 1 89 ? 5.346 5.153 -32.635 1.00 86.88 89 THR A N 1
ATOM 674 C CA . THR A 1 89 ? 4.133 4.353 -32.393 1.00 86.88 89 THR A CA 1
ATOM 675 C C . THR A 1 89 ? 4.418 3.117 -31.543 1.00 86.88 89 THR A C 1
ATOM 677 O O . THR A 1 89 ? 3.655 2.840 -30.617 1.00 86.88 89 THR A O 1
ATOM 680 N N . LEU A 1 90 ? 5.540 2.423 -31.763 1.00 86.81 90 LEU A N 1
ATOM 681 C CA . LEU A 1 90 ? 5.981 1.315 -30.908 1.00 86.81 90 LEU A CA 1
ATOM 682 C C . LEU A 1 90 ? 6.289 1.775 -29.482 1.00 86.81 90 LEU A C 1
ATOM 684 O O . LEU A 1 90 ? 5.911 1.100 -28.523 1.00 86.81 90 LEU A O 1
ATOM 688 N N . LEU A 1 91 ? 6.931 2.932 -29.319 1.00 89.00 91 LEU A N 1
ATOM 689 C CA . LEU A 1 91 ? 7.219 3.498 -28.002 1.00 89.00 91 LEU A CA 1
ATOM 690 C C . LEU A 1 91 ? 5.930 3.881 -27.268 1.00 89.00 91 LEU A C 1
ATOM 692 O O . LEU A 1 91 ? 5.783 3.580 -26.082 1.00 89.00 91 LEU A O 1
ATOM 696 N N . LEU A 1 92 ? 4.969 4.483 -27.970 1.00 86.50 92 LEU A N 1
ATOM 697 C CA . LEU A 1 92 ? 3.665 4.833 -27.411 1.00 86.50 92 LEU A CA 1
ATOM 698 C C . LEU A 1 92 ? 2.861 3.584 -27.027 1.00 86.50 92 LEU A C 1
ATOM 700 O O . LEU A 1 92 ? 2.275 3.540 -25.944 1.00 86.50 92 LEU A O 1
ATOM 704 N N . LEU A 1 93 ? 2.890 2.545 -27.865 1.00 88.12 93 LEU A N 1
ATOM 705 C CA . LEU A 1 93 ? 2.277 1.250 -27.571 1.00 88.12 93 LEU A CA 1
ATOM 706 C C . LEU A 1 93 ? 2.916 0.600 -26.335 1.00 88.12 93 LEU A C 1
ATOM 708 O O . LEU A 1 93 ? 2.205 0.163 -25.430 1.00 88.12 93 LEU A O 1
ATOM 712 N N . CYS A 1 94 ? 4.248 0.591 -26.258 1.00 90.88 94 CYS A N 1
ATOM 713 C CA . CYS A 1 94 ? 4.991 0.091 -25.102 1.00 90.88 94 CYS A CA 1
ATOM 714 C C . CYS A 1 94 ? 4.619 0.861 -23.822 1.00 90.88 94 CYS A C 1
ATOM 716 O O . CYS A 1 94 ? 4.342 0.257 -22.782 1.00 90.88 94 CYS A O 1
ATOM 718 N N . GLY A 1 95 ? 4.511 2.189 -23.910 1.00 89.19 95 GLY A N 1
ATOM 719 C CA . GLY A 1 95 ? 4.053 3.040 -22.814 1.00 89.19 95 GLY A CA 1
ATOM 720 C C . GLY A 1 95 ? 2.634 2.703 -22.347 1.00 89.19 95 GLY A C 1
ATOM 721 O O . GLY A 1 95 ? 2.391 2.601 -21.143 1.00 89.19 95 GLY A O 1
ATOM 722 N N . LEU A 1 96 ? 1.701 2.467 -23.275 1.00 88.88 96 LEU A N 1
ATOM 723 C CA . LEU A 1 96 ? 0.327 2.078 -22.947 1.00 88.88 96 LEU A CA 1
ATOM 724 C C . LEU A 1 96 ? 0.287 0.743 -22.192 1.00 88.88 96 LEU A C 1
ATOM 726 O O . LEU A 1 96 ? -0.367 0.641 -21.152 1.00 88.88 96 LEU A O 1
ATOM 730 N N . VAL A 1 97 ? 1.029 -0.259 -22.673 1.00 89.88 97 VAL A N 1
ATOM 731 C CA . VAL A 1 97 ? 1.135 -1.569 -22.014 1.00 89.88 97 VAL A CA 1
ATOM 732 C C . VAL A 1 97 ? 1.718 -1.420 -20.609 1.00 89.88 97 VAL A C 1
ATOM 734 O O . VAL A 1 97 ? 1.161 -1.961 -19.653 1.00 89.88 97 VAL A O 1
ATOM 737 N N . ALA A 1 98 ? 2.780 -0.628 -20.445 1.00 87.19 98 ALA A N 1
ATOM 738 C CA . ALA A 1 98 ? 3.374 -0.367 -19.137 1.00 87.19 98 ALA A CA 1
ATOM 739 C C . ALA A 1 98 ? 2.370 0.274 -18.161 1.00 87.19 98 ALA A C 1
ATOM 741 O O . ALA A 1 98 ? 2.298 -0.126 -16.997 1.00 87.19 98 ALA A O 1
ATOM 742 N N . VAL A 1 99 ? 1.550 1.221 -18.628 1.00 88.81 99 VAL A N 1
ATOM 743 C CA . VAL A 1 99 ? 0.497 1.846 -17.813 1.00 88.81 99 VAL A CA 1
ATOM 744 C C . VAL A 1 99 ? -0.561 0.827 -17.391 1.00 88.81 99 VAL A C 1
ATOM 746 O O . VAL A 1 99 ? -0.948 0.818 -16.222 1.00 88.81 99 VAL A O 1
ATOM 749 N N . VAL A 1 100 ? -1.016 -0.043 -18.294 1.00 87.25 100 VAL A N 1
ATOM 750 C CA . VAL A 1 100 ? -2.002 -1.090 -17.971 1.00 87.25 100 VAL A CA 1
ATOM 751 C C . VAL A 1 100 ? -1.441 -2.066 -16.937 1.00 87.25 100 VAL A C 1
ATOM 753 O O . VAL A 1 100 ? -2.086 -2.321 -15.920 1.00 87.25 100 VAL A O 1
ATOM 756 N N . LEU A 1 101 ? -0.208 -2.541 -17.126 1.00 82.94 101 LEU A N 1
ATOM 757 C CA . LEU A 1 101 ? 0.458 -3.426 -16.166 1.00 82.94 101 LEU A CA 1
ATOM 758 C C . LEU A 1 101 ? 0.640 -2.752 -14.802 1.00 82.94 101 LEU A C 1
ATOM 760 O O . LEU A 1 101 ? 0.437 -3.376 -13.756 1.00 82.94 101 LEU A O 1
ATOM 764 N N . PHE A 1 102 ? 0.974 -1.461 -14.793 1.00 84.75 102 PHE A N 1
ATOM 765 C CA . PHE A 1 102 ? 1.074 -0.688 -13.563 1.00 84.75 102 PHE A CA 1
ATOM 766 C C . PHE A 1 102 ? -0.285 -0.554 -12.862 1.00 84.75 102 PHE A C 1
ATOM 768 O O . PHE A 1 102 ? -0.359 -0.683 -11.638 1.00 84.75 102 PHE A O 1
ATOM 775 N N . GLN A 1 103 ? -1.367 -0.349 -13.620 1.00 86.62 103 GLN A N 1
ATOM 776 C CA . GLN A 1 103 ? -2.724 -0.303 -13.078 1.00 86.62 103 GLN A CA 1
ATOM 777 C C . GLN A 1 103 ? -3.156 -1.646 -12.492 1.00 86.62 103 GLN A C 1
ATOM 779 O O . GLN A 1 103 ? -3.639 -1.659 -11.363 1.00 86.62 103 GLN A O 1
ATOM 784 N N . TRP A 1 104 ? -2.916 -2.769 -13.173 1.00 81.50 104 TRP A N 1
ATOM 785 C CA . TRP A 1 104 ? -3.178 -4.102 -12.616 1.00 81.50 104 TRP A CA 1
ATOM 786 C C . TRP A 1 104 ? -2.405 -4.341 -11.322 1.00 81.50 104 TRP A C 1
ATOM 788 O O . TRP A 1 104 ? -2.976 -4.746 -10.309 1.00 81.50 104 TRP A O 1
ATOM 798 N N . ARG A 1 105 ? -1.117 -3.984 -11.293 1.00 82.88 105 ARG A N 1
ATOM 799 C CA . ARG A 1 105 ? -0.310 -4.096 -10.072 1.00 82.88 105 ARG A CA 1
ATOM 800 C C . ARG A 1 105 ? -0.843 -3.208 -8.941 1.00 82.88 105 ARG A C 1
ATOM 802 O O . ARG A 1 105 ? -0.715 -3.563 -7.768 1.00 82.88 105 ARG A O 1
ATOM 809 N N . ALA A 1 106 ? -1.422 -2.054 -9.266 1.00 79.62 106 ALA A N 1
ATOM 810 C CA . ALA A 1 106 ? -2.063 -1.173 -8.296 1.00 79.62 106 ALA A CA 1
ATOM 811 C C . ALA A 1 106 ? -3.427 -1.706 -7.820 1.00 79.62 106 ALA A C 1
ATOM 813 O O . ALA A 1 106 ? -3.728 -1.575 -6.633 1.00 79.62 106 ALA A O 1
ATOM 814 N N . MET A 1 107 ? -4.227 -2.319 -8.698 1.00 77.12 107 MET A N 1
ATOM 815 C CA . MET A 1 107 ? -5.523 -2.921 -8.359 1.00 77.12 107 MET A CA 1
ATOM 816 C C . MET A 1 107 ? -5.364 -4.079 -7.372 1.00 77.12 107 MET A C 1
ATOM 818 O O . MET A 1 107 ? -6.002 -4.047 -6.324 1.00 77.12 107 MET A O 1
ATOM 822 N N . ASN A 1 108 ? -4.409 -4.986 -7.597 1.00 77.69 108 ASN A N 1
ATOM 823 C CA . ASN A 1 108 ? -4.157 -6.114 -6.686 1.00 77.69 108 ASN A CA 1
ATOM 824 C C . ASN A 1 108 ? -3.847 -5.654 -5.249 1.00 77.69 108 ASN A C 1
ATOM 826 O O . ASN A 1 108 ? -4.264 -6.268 -4.269 1.00 77.69 108 ASN A O 1
ATOM 830 N N . LYS A 1 109 ? -3.132 -4.530 -5.097 1.00 80.12 109 LYS A N 1
ATOM 831 C CA . LYS A 1 109 ? -2.856 -3.947 -3.774 1.00 80.12 109 LYS A CA 1
ATOM 832 C C . LYS A 1 109 ? -4.116 -3.378 -3.127 1.00 80.12 109 LYS A C 1
ATOM 834 O O . LYS A 1 109 ? -4.267 -3.476 -1.914 1.00 80.12 109 LYS A O 1
ATOM 839 N N . ARG A 1 110 ? -5.003 -2.764 -3.916 1.00 82.62 110 ARG A N 1
ATOM 840 C CA . ARG A 1 110 ? -6.267 -2.201 -3.419 1.00 82.62 110 ARG A CA 1
ATOM 841 C C . ARG A 1 110 ? -7.217 -3.295 -2.957 1.00 82.62 110 ARG A C 1
ATOM 843 O O . ARG A 1 110 ? -7.825 -3.124 -1.910 1.00 82.62 110 ARG A O 1
ATOM 850 N N . GLU A 1 111 ? -7.296 -4.404 -3.684 1.00 83.62 111 GLU A N 1
ATOM 851 C CA . GLU A 1 111 ? -8.103 -5.563 -3.293 1.00 83.62 111 GLU A CA 1
ATOM 852 C C . GLU A 1 111 ? -7.636 -6.145 -1.958 1.00 83.62 111 GLU A C 1
ATOM 854 O O . GLU A 1 111 ? -8.449 -6.347 -1.060 1.00 83.62 111 GLU A O 1
ATOM 859 N N . LEU A 1 112 ? -6.322 -6.308 -1.772 1.00 81.75 112 LEU A N 1
ATOM 860 C CA . LEU A 1 112 ? -5.764 -6.813 -0.516 1.00 81.75 112 LEU A CA 1
ATOM 861 C C . LEU A 1 112 ? -6.041 -5.871 0.669 1.00 81.75 112 LEU A C 1
ATOM 863 O O . LEU A 1 112 ? -6.381 -6.329 1.759 1.00 81.75 112 LEU A O 1
ATOM 867 N N . ILE A 1 113 ? -5.929 -4.555 0.460 1.00 86.06 113 ILE A N 1
ATOM 868 C CA . ILE A 1 113 ? -6.252 -3.550 1.486 1.00 86.06 113 ILE A CA 1
ATOM 869 C C . ILE A 1 113 ? -7.756 -3.542 1.793 1.00 86.06 113 ILE A C 1
ATOM 871 O O . ILE A 1 113 ? -8.147 -3.438 2.952 1.00 86.06 113 ILE A O 1
ATOM 875 N N . ALA A 1 114 ? -8.613 -3.660 0.778 1.00 92.62 114 ALA A N 1
ATOM 876 C CA . ALA A 1 114 ? -10.057 -3.705 0.978 1.00 92.62 114 ALA A CA 1
ATOM 877 C C . ALA A 1 114 ? -10.470 -4.964 1.751 1.00 92.62 114 ALA A C 1
ATOM 879 O O . ALA A 1 114 ? -11.229 -4.868 2.713 1.00 92.62 114 ALA A O 1
ATOM 880 N N . ALA A 1 115 ? -9.922 -6.125 1.386 1.00 91.88 115 ALA A N 1
ATOM 881 C CA . ALA A 1 115 ? -10.181 -7.383 2.074 1.00 91.88 115 ALA A CA 1
ATOM 882 C C . ALA A 1 115 ? -9.749 -7.327 3.547 1.00 91.88 115 ALA A C 1
ATOM 884 O O . ALA A 1 115 ? -10.507 -7.737 4.426 1.00 91.88 115 ALA A O 1
ATOM 885 N N . SER A 1 116 ? -8.569 -6.768 3.840 1.00 90.75 116 SER A N 1
ATOM 886 C CA . SER A 1 116 ? -8.100 -6.633 5.222 1.00 90.75 116 SER A CA 1
ATOM 887 C C . SER A 1 116 ? -8.956 -5.661 6.035 1.00 90.75 116 SER A C 1
ATOM 889 O O . SER A 1 116 ? -9.263 -5.947 7.190 1.00 90.75 116 SER A O 1
ATOM 891 N N . LEU A 1 117 ? -9.409 -4.558 5.435 1.00 92.94 117 LEU A N 1
ATOM 892 C CA . LEU A 1 117 ? -10.289 -3.595 6.096 1.00 92.94 117 LEU A CA 1
ATOM 893 C C . LEU A 1 117 ? -11.669 -4.195 6.389 1.00 92.94 117 LEU A C 1
ATOM 895 O O . LEU A 1 117 ? -12.188 -4.022 7.489 1.00 92.94 117 LEU A O 1
ATOM 899 N N . ILE A 1 118 ? -12.243 -4.946 5.444 1.00 94.25 118 ILE A N 1
ATOM 900 C CA . ILE A 1 118 ? -13.507 -5.666 5.653 1.00 94.25 118 ILE A CA 1
ATOM 901 C C . ILE A 1 118 ? -13.349 -6.697 6.775 1.00 94.25 118 ILE A C 1
ATOM 903 O O . ILE A 1 118 ? -14.203 -6.768 7.657 1.00 94.25 118 ILE A O 1
ATOM 907 N N . ALA A 1 119 ? -12.246 -7.450 6.789 1.00 92.56 119 ALA A N 1
ATOM 908 C CA . ALA A 1 119 ? -11.970 -8.425 7.841 1.00 92.56 119 ALA A CA 1
ATOM 909 C C . ALA A 1 119 ? -11.835 -7.762 9.222 1.00 92.56 119 ALA A C 1
ATOM 911 O O . ALA A 1 119 ? -12.426 -8.234 10.192 1.00 92.56 119 ALA A O 1
ATOM 912 N N . GLN A 1 120 ? -11.112 -6.641 9.313 1.00 93.06 120 GLN A N 1
ATOM 913 C CA . GLN A 1 120 ? -10.982 -5.871 10.554 1.00 93.06 120 GLN A CA 1
ATOM 914 C C . GLN A 1 120 ? -12.331 -5.325 11.028 1.00 93.06 120 GLN A C 1
ATOM 916 O O . GLN A 1 120 ? -12.651 -5.431 12.209 1.00 93.06 120 GLN A O 1
ATOM 921 N N . LEU A 1 121 ? -13.144 -4.789 10.116 1.00 95.62 121 LEU A N 1
ATOM 922 C CA . LEU A 1 121 ? -14.462 -4.251 10.442 1.00 95.62 121 LEU A CA 1
ATOM 923 C C . LEU A 1 121 ? -15.428 -5.344 10.906 1.00 95.62 121 LEU A C 1
ATOM 925 O O . LEU A 1 121 ? -16.200 -5.131 11.840 1.00 95.62 121 LEU A O 1
ATOM 929 N N . PHE A 1 122 ? -15.380 -6.520 10.282 1.00 95.56 122 PHE A N 1
ATOM 930 C CA . PHE A 1 122 ? -16.192 -7.656 10.700 1.00 95.56 122 PHE A CA 1
ATOM 931 C C . PHE A 1 122 ? -15.775 -8.160 12.083 1.00 95.56 122 PHE A C 1
ATOM 933 O O . PHE A 1 122 ? -16.624 -8.304 12.959 1.00 95.56 122 PHE A O 1
ATOM 940 N N . ASN A 1 123 ? -14.473 -8.355 12.307 1.00 94.00 123 ASN A N 1
ATOM 941 C CA . ASN A 1 123 ? -13.963 -8.808 13.599 1.00 94.00 123 ASN A CA 1
ATOM 942 C C . ASN A 1 123 ? -14.273 -7.799 14.719 1.00 94.00 123 ASN A C 1
ATOM 944 O O . ASN A 1 123 ? -14.746 -8.183 15.785 1.00 94.00 123 ASN A O 1
ATOM 948 N N . GLY A 1 124 ? -14.110 -6.499 14.444 1.00 94.19 124 GLY A N 1
ATOM 949 C CA . GLY A 1 124 ? -14.503 -5.430 15.364 1.00 94.19 124 GLY A CA 1
ATOM 950 C C . GLY A 1 124 ? -15.987 -5.492 15.723 1.00 94.19 124 GLY A C 1
ATOM 951 O O . GLY A 1 124 ? -16.331 -5.506 16.897 1.00 94.19 124 GLY A O 1
ATOM 952 N N . ARG A 1 125 ? -16.879 -5.654 14.736 1.00 94.94 125 ARG A N 1
ATOM 953 C CA . ARG A 1 125 ? -18.324 -5.768 14.999 1.00 94.94 125 ARG A CA 1
ATOM 954 C C . ARG A 1 125 ? -18.716 -6.993 15.815 1.00 94.94 125 ARG A C 1
ATOM 956 O O . ARG A 1 125 ? -19.656 -6.909 16.602 1.00 94.94 125 ARG A O 1
ATOM 963 N N . VAL A 1 126 ? -18.056 -8.129 15.600 1.00 94.94 126 VAL A N 1
ATOM 964 C CA . VAL A 1 126 ? -18.304 -9.340 16.396 1.00 94.94 126 VAL A CA 1
ATOM 965 C C . VAL A 1 126 ? -17.841 -9.119 17.836 1.00 94.94 126 VAL A C 1
ATOM 967 O O . VAL A 1 126 ? -18.592 -9.415 18.762 1.00 94.94 126 VAL A O 1
ATOM 970 N N . SER A 1 127 ? -16.661 -8.521 18.019 1.00 94.69 127 SER A N 1
ATOM 971 C CA . SER A 1 127 ? -16.138 -8.141 19.335 1.00 94.69 127 SER A CA 1
ATOM 972 C C . SER A 1 127 ? -17.062 -7.161 20.067 1.00 94.69 127 SER A C 1
ATOM 974 O O . SER A 1 127 ? -17.367 -7.368 21.238 1.00 94.69 127 SER A O 1
ATOM 976 N N . ASP A 1 128 ? -17.544 -6.121 19.386 1.00 95.38 128 ASP A N 1
ATOM 977 C CA . ASP A 1 128 ? -18.445 -5.123 19.970 1.00 95.38 128 ASP A CA 1
ATOM 978 C C . ASP A 1 128 ? -19.780 -5.745 20.388 1.00 95.38 128 ASP A C 1
ATOM 980 O O . ASP A 1 128 ? -20.306 -5.426 21.451 1.00 95.38 128 ASP A O 1
ATOM 984 N N . ARG A 1 129 ? -20.330 -6.662 19.578 1.00 95.56 129 ARG A N 1
ATOM 985 C CA . ARG A 1 129 ? -21.562 -7.380 19.934 1.00 95.56 129 ARG A CA 1
ATOM 986 C C . ARG A 1 129 ? -21.387 -8.219 21.193 1.00 95.56 129 ARG A C 1
ATOM 988 O O . ARG A 1 129 ? -22.250 -8.155 22.061 1.00 95.56 129 ARG A O 1
ATOM 995 N N . LEU A 1 130 ? -20.277 -8.948 21.295 1.00 94.50 130 LEU A N 1
ATOM 996 C CA . LEU A 1 130 ? -19.962 -9.753 22.473 1.00 94.50 130 LEU A CA 1
ATOM 997 C C . LEU A 1 130 ? -19.826 -8.874 23.728 1.00 94.50 130 LEU A C 1
ATOM 999 O O . LEU A 1 130 ? -20.324 -9.219 24.794 1.00 94.50 130 LEU A O 1
ATOM 1003 N N . GLU A 1 131 ? -19.170 -7.720 23.602 1.00 95.94 131 GLU A N 1
ATOM 1004 C CA . GLU A 1 131 ? -18.996 -6.783 24.713 1.00 95.94 131 GLU A CA 1
ATOM 1005 C C . GLU A 1 131 ? -20.325 -6.139 25.136 1.00 95.94 131 GLU A C 1
ATOM 1007 O O . GLU A 1 131 ? -20.571 -5.974 26.330 1.00 95.94 131 GLU A O 1
ATOM 1012 N N . ILE A 1 132 ? -21.203 -5.801 24.183 1.00 95.94 132 ILE A N 1
ATOM 1013 C CA . ILE A 1 132 ? -22.550 -5.296 24.484 1.00 95.94 132 ILE A CA 1
ATOM 1014 C C . ILE A 1 132 ? -23.343 -6.356 25.241 1.00 95.94 132 ILE A C 1
ATOM 1016 O O . ILE A 1 132 ? -23.890 -6.045 26.292 1.00 95.94 132 ILE A O 1
ATOM 1020 N N . GLU A 1 133 ? -23.362 -7.596 24.751 1.00 96.88 133 GLU A N 1
ATOM 1021 C CA . GLU A 1 133 ? -24.064 -8.706 25.401 1.00 96.88 133 GLU A CA 1
ATOM 1022 C C . GLU A 1 133 ? -23.555 -8.918 26.830 1.00 96.88 133 GLU A C 1
ATOM 1024 O O . GLU A 1 133 ? -24.338 -8.880 27.778 1.00 96.88 133 GLU A O 1
ATOM 1029 N N . ARG A 1 134 ? -22.230 -8.972 27.011 1.00 97.00 134 ARG A N 1
ATOM 1030 C CA . ARG A 1 134 ? -21.596 -9.079 28.329 1.00 97.00 134 ARG A CA 1
ATOM 1031 C C . ARG A 1 134 ? -21.994 -7.937 29.267 1.00 97.00 134 ARG A C 1
ATOM 1033 O O . ARG A 1 134 ? -22.270 -8.169 30.443 1.00 97.00 134 ARG A O 1
ATOM 1040 N N . ARG A 1 135 ? -22.008 -6.691 28.785 1.00 96.25 135 ARG A N 1
ATOM 1041 C CA . ARG A 1 135 ? -22.411 -5.532 29.602 1.00 96.25 135 ARG A CA 1
ATOM 1042 C C . ARG A 1 135 ? -23.898 -5.543 29.917 1.00 96.25 135 ARG A C 1
ATOM 1044 O O . ARG A 1 135 ? -24.275 -5.150 31.017 1.00 96.25 135 ARG A O 1
ATOM 1051 N N . THR A 1 136 ? -24.734 -5.993 28.987 1.00 96.25 136 THR A N 1
ATOM 1052 C CA . THR A 1 136 ? -26.171 -6.155 29.213 1.00 96.25 136 THR A CA 1
ATOM 1053 C C . THR A 1 136 ? -26.438 -7.217 30.274 1.00 96.25 136 THR A C 1
ATOM 1055 O O . THR A 1 136 ? -27.236 -6.973 31.172 1.00 96.25 136 THR A O 1
ATOM 1058 N N . GLU A 1 137 ? -25.729 -8.345 30.246 1.00 96.88 137 GLU A N 1
ATOM 1059 C CA . GLU A 1 137 ? -25.822 -9.368 31.292 1.00 96.88 137 GLU A CA 1
ATOM 1060 C C . GLU A 1 137 ? -25.409 -8.821 32.662 1.00 96.88 137 GLU A C 1
ATOM 1062 O O . GLU A 1 137 ? -26.132 -9.000 33.640 1.00 96.88 137 GLU A O 1
ATOM 1067 N N . GLN A 1 138 ? -24.284 -8.104 32.735 1.00 96.00 138 GLN A N 1
ATOM 1068 C CA . GLN A 1 138 ? -23.825 -7.476 33.979 1.00 96.00 138 GLN A CA 1
ATOM 1069 C C . GLN A 1 138 ? -24.821 -6.441 34.509 1.00 96.00 138 GLN A C 1
ATOM 1071 O O . GLN A 1 138 ? -25.070 -6.384 35.712 1.00 96.00 138 GLN A O 1
ATOM 1076 N N . PHE A 1 139 ? -25.403 -5.633 33.620 1.00 96.50 139 PHE A N 1
ATOM 1077 C CA . PHE A 1 139 ? -26.425 -4.663 33.994 1.00 96.50 139 PHE A CA 1
ATOM 1078 C C . PHE A 1 139 ? -27.683 -5.359 34.518 1.00 96.50 139 PHE A C 1
ATOM 1080 O O . PHE A 1 139 ? -28.178 -4.986 35.576 1.00 96.50 139 PHE A O 1
ATOM 1087 N N . ASN A 1 140 ? -28.153 -6.408 33.841 1.00 96.75 140 ASN A N 1
ATOM 1088 C CA . ASN A 1 140 ? -29.312 -7.176 34.288 1.00 96.75 140 ASN A CA 1
ATOM 1089 C C . ASN A 1 140 ? -29.067 -7.834 35.650 1.00 96.75 140 ASN A C 1
ATOM 1091 O O . ASN A 1 140 ? -29.928 -7.751 36.516 1.00 96.75 140 ASN A O 1
ATOM 1095 N N . GLN A 1 141 ? -27.888 -8.418 35.881 1.00 97.00 141 GLN A N 1
ATOM 1096 C CA . GLN A 1 141 ? -27.529 -8.987 37.186 1.00 97.00 141 GLN A CA 1
ATOM 1097 C C . GLN A 1 141 ? -27.530 -7.932 38.299 1.00 97.00 141 GLN A C 1
ATOM 1099 O O . GLN A 1 141 ? -27.999 -8.198 39.403 1.00 97.00 141 GLN A O 1
ATOM 1104 N N . LEU A 1 142 ? -27.026 -6.727 38.016 1.00 97.19 142 LEU A N 1
ATOM 1105 C CA . LEU A 1 142 ? -27.026 -5.629 38.981 1.00 97.19 142 LEU A CA 1
ATOM 1106 C C . LEU A 1 142 ? -28.445 -5.117 39.265 1.00 97.19 142 LEU A C 1
ATOM 1108 O O . LEU A 1 142 ? -28.770 -4.831 40.416 1.00 97.19 142 LEU A O 1
ATOM 1112 N N . VAL A 1 143 ? -29.290 -5.020 38.235 1.00 97.00 143 VAL A N 1
ATOM 1113 C CA . VAL A 1 143 ? -30.705 -4.653 38.379 1.00 97.00 143 VAL A CA 1
ATOM 1114 C C . VAL A 1 143 ? -31.456 -5.701 39.195 1.00 97.00 143 VAL A C 1
ATOM 1116 O O . VAL A 1 143 ? -32.204 -5.324 40.088 1.00 97.00 143 VAL A O 1
ATOM 1119 N N . GLU A 1 144 ? -31.222 -6.990 38.946 1.00 96.19 144 GLU A N 1
ATOM 1120 C CA . GLU A 1 144 ? -31.820 -8.093 39.708 1.00 96.19 144 GLU A CA 1
ATOM 1121 C C . GLU A 1 144 ? -31.422 -8.018 41.190 1.00 96.19 144 GLU A C 1
ATOM 1123 O O . GLU A 1 144 ? -32.280 -8.082 42.066 1.00 96.19 144 GLU A O 1
ATOM 1128 N N . ALA A 1 145 ? -30.133 -7.801 41.480 1.00 95.50 145 ALA A N 1
ATOM 1129 C CA . ALA A 1 145 ? -29.640 -7.645 42.848 1.00 95.50 145 ALA A CA 1
ATOM 1130 C C . ALA A 1 145 ? -30.261 -6.425 43.548 1.00 95.50 145 ALA A C 1
ATOM 1132 O O . ALA A 1 145 ? -30.743 -6.537 44.674 1.00 95.50 145 ALA A O 1
ATOM 1133 N N . HIS A 1 146 ? -30.319 -5.276 42.867 1.00 95.56 146 HIS A N 1
ATOM 1134 C CA . HIS A 1 146 ? -30.946 -4.071 43.410 1.00 95.56 146 HIS A CA 1
ATOM 1135 C C . HIS A 1 146 ? -32.458 -4.251 43.610 1.00 95.56 146 HIS A C 1
ATOM 1137 O O . HIS A 1 146 ? -33.014 -3.767 44.595 1.00 95.56 146 HIS A O 1
ATOM 1143 N N . ASN A 1 147 ? -33.141 -4.950 42.699 1.00 95.25 147 ASN A N 1
ATOM 1144 C CA . ASN A 1 147 ? -34.561 -5.248 42.847 1.00 95.25 147 ASN A CA 1
ATOM 1145 C C . ASN A 1 147 ? -34.806 -6.193 44.033 1.00 95.25 147 ASN A C 1
ATOM 1147 O O . ASN A 1 147 ? -35.679 -5.919 44.848 1.00 95.25 147 ASN A O 1
ATOM 1151 N N . ALA A 1 148 ? -33.982 -7.230 44.205 1.00 94.50 148 ALA A N 1
ATOM 1152 C CA . ALA A 1 148 ? -34.050 -8.127 45.357 1.00 94.50 148 ALA A CA 1
ATOM 1153 C C . ALA A 1 148 ? -33.807 -7.390 46.689 1.00 94.50 148 ALA A C 1
ATOM 1155 O O . ALA A 1 148 ? -34.506 -7.632 47.675 1.00 94.50 148 ALA A O 1
ATOM 1156 N N . GLU A 1 149 ? -32.857 -6.451 46.730 1.00 94.31 149 GLU A N 1
ATOM 1157 C CA . GLU A 1 149 ? -32.628 -5.591 47.898 1.00 94.31 149 GLU A CA 1
ATOM 1158 C C . GLU A 1 149 ? -33.816 -4.657 48.174 1.00 94.31 149 GLU A C 1
ATOM 1160 O O . GLU A 1 149 ? -34.226 -4.502 49.328 1.00 94.31 149 GLU A O 1
ATOM 1165 N N . ALA A 1 150 ? -34.407 -4.068 47.131 1.00 92.75 150 ALA A N 1
ATOM 1166 C CA . ALA A 1 150 ? -35.590 -3.222 47.252 1.00 92.75 150 ALA A CA 1
ATOM 1167 C C . ALA A 1 150 ? -36.810 -4.018 47.745 1.00 92.75 150 ALA A C 1
ATOM 1169 O O . ALA A 1 150 ? -37.513 -3.563 48.648 1.00 92.75 150 ALA A O 1
ATOM 1170 N N . GLU A 1 151 ? -37.032 -5.227 47.229 1.00 92.06 151 GLU A N 1
ATOM 1171 C CA . GLU A 1 151 ? -38.079 -6.142 47.694 1.00 92.06 151 GLU A CA 1
ATOM 1172 C C . GLU A 1 151 ? -37.846 -6.581 49.148 1.00 92.06 151 GLU A C 1
ATOM 1174 O O . GLU A 1 151 ? -38.785 -6.608 49.950 1.00 92.06 151 GLU A O 1
ATOM 1179 N N . ALA A 1 152 ? -36.597 -6.845 49.547 1.00 90.69 152 ALA A N 1
ATOM 1180 C CA . ALA A 1 152 ? -36.240 -7.142 50.935 1.00 90.69 152 ALA A CA 1
ATOM 1181 C C . ALA A 1 152 ? -36.469 -5.939 51.873 1.00 90.69 152 ALA A C 1
ATOM 1183 O O . ALA A 1 152 ? -36.918 -6.100 53.011 1.00 90.69 152 ALA A O 1
ATOM 1184 N N . ALA A 1 153 ? -36.187 -4.718 51.411 1.00 90.06 153 ALA A N 1
ATOM 1185 C CA . ALA A 1 153 ? -36.449 -3.496 52.166 1.00 90.06 153 ALA A CA 1
ATOM 1186 C C . ALA A 1 153 ? -37.955 -3.215 52.297 1.00 90.06 153 ALA A C 1
ATOM 1188 O O . ALA A 1 153 ? -38.423 -2.867 53.384 1.00 90.06 153 ALA A O 1
ATOM 1189 N N . LEU A 1 154 ? -38.723 -3.406 51.219 1.00 87.31 154 LEU A N 1
ATOM 1190 C CA . LEU A 1 154 ? -40.177 -3.242 51.216 1.00 87.31 154 LEU A CA 1
ATOM 1191 C C . LEU A 1 154 ? -40.859 -4.284 52.101 1.00 87.31 154 LEU A C 1
ATOM 1193 O O . LEU A 1 154 ? -41.658 -3.912 52.952 1.00 87.31 154 LEU A O 1
ATOM 1197 N N . SER A 1 155 ? -40.504 -5.563 51.976 1.00 84.75 155 SER A N 1
ATOM 1198 C CA . SER A 1 155 ? -41.048 -6.627 52.833 1.00 84.75 155 SER A CA 1
ATOM 1199 C C . SER A 1 155 ? -40.718 -6.407 54.312 1.00 84.75 155 SER A C 1
ATOM 1201 O O . SER A 1 155 ? -41.591 -6.568 55.165 1.00 84.75 155 SER A O 1
ATOM 1203 N N . ARG A 1 156 ? -39.503 -5.941 54.638 1.00 80.12 156 ARG A N 1
ATOM 1204 C CA . ARG A 1 156 ? -39.144 -5.544 56.009 1.00 80.12 156 ARG A CA 1
ATOM 1205 C C . ARG A 1 156 ? -39.988 -4.371 56.505 1.00 80.12 156 ARG A C 1
ATOM 1207 O O . ARG A 1 156 ? -40.449 -4.415 57.642 1.00 80.12 156 ARG A O 1
ATOM 1214 N N . LYS A 1 157 ? -40.211 -3.354 55.665 1.00 80.06 157 LYS A N 1
ATOM 1215 C CA . LYS A 1 157 ? -41.043 -2.191 55.997 1.00 80.06 157 LYS A CA 1
ATOM 1216 C C . LYS A 1 157 ? -42.500 -2.595 56.238 1.00 80.06 157 LYS A C 1
ATOM 1218 O O . LYS A 1 157 ? -43.072 -2.186 57.243 1.00 80.06 157 LYS A O 1
ATOM 1223 N N . THR A 1 158 ? -43.074 -3.439 55.383 1.00 72.19 158 THR A N 1
ATOM 1224 C CA . THR A 1 158 ? -44.437 -3.961 55.558 1.00 72.19 158 THR A CA 1
ATOM 1225 C C . THR A 1 158 ? -44.552 -4.785 56.840 1.00 72.19 158 THR A C 1
ATOM 1227 O O . THR A 1 158 ? -45.466 -4.547 57.619 1.00 72.19 158 THR A O 1
ATOM 1230 N N . ALA A 1 159 ? -43.578 -5.652 57.145 1.00 67.88 159 ALA A N 1
ATOM 1231 C CA . ALA A 1 159 ? -43.559 -6.416 58.395 1.00 67.88 159 ALA A CA 1
ATOM 1232 C C . ALA A 1 159 ? -43.418 -5.526 59.647 1.00 67.88 159 ALA A C 1
ATOM 1234 O O . ALA A 1 159 ? -43.991 -5.834 60.693 1.00 67.88 159 ALA A O 1
ATOM 1235 N N . THR A 1 160 ? -42.671 -4.416 59.567 1.00 64.44 160 THR A N 1
ATOM 1236 C CA . THR A 1 160 ? -42.639 -3.418 60.649 1.00 64.44 160 THR A CA 1
ATOM 1237 C C . THR A 1 160 ? -43.947 -2.649 60.757 1.00 64.44 160 THR A C 1
ATOM 1239 O O . THR A 1 160 ? -44.389 -2.418 61.871 1.00 64.44 160 THR A O 1
ATOM 1242 N N . THR A 1 161 ? -44.606 -2.311 59.645 1.00 63.78 161 THR A N 1
ATOM 1243 C CA . THR A 1 161 ? -45.901 -1.619 59.664 1.00 63.78 161 THR A CA 1
ATOM 1244 C C . THR A 1 161 ? -47.015 -2.519 60.194 1.00 63.78 161 THR A C 1
ATOM 1246 O O . THR A 1 161 ? -47.808 -2.046 60.992 1.00 63.78 161 THR A O 1
ATOM 1249 N N . GLU A 1 162 ? -47.042 -3.809 59.848 1.00 59.66 162 GLU A N 1
ATOM 1250 C CA . GLU A 1 162 ? -47.997 -4.779 60.408 1.00 59.66 162 GLU A CA 1
ATOM 1251 C C . GLU A 1 162 ? -47.768 -4.991 61.911 1.00 59.66 162 GLU A C 1
ATOM 1253 O O . GLU A 1 162 ? -48.711 -4.923 62.702 1.00 59.66 162 GLU A O 1
ATOM 1258 N N . ARG A 1 163 ? -46.502 -5.128 62.339 1.00 57.56 163 ARG A N 1
ATOM 1259 C CA . ARG A 1 163 ? -46.155 -5.165 63.768 1.00 57.56 163 ARG A CA 1
ATOM 1260 C C . ARG A 1 163 ? -46.454 -3.859 64.486 1.00 57.56 163 ARG A C 1
ATOM 1262 O O . ARG A 1 163 ? -46.816 -3.921 65.649 1.00 57.56 163 ARG A O 1
ATOM 1269 N N . GLU A 1 164 ? -46.320 -2.703 63.846 1.00 56.50 164 GLU A N 1
ATOM 1270 C CA . GLU A 1 164 ? -46.699 -1.411 64.422 1.00 56.50 164 GLU A CA 1
ATOM 1271 C C . GLU A 1 164 ? -48.212 -1.204 64.431 1.00 56.50 164 GLU A C 1
ATOM 1273 O O . GLU A 1 164 ? -48.700 -0.552 65.341 1.00 56.50 164 GLU A O 1
ATOM 1278 N N . THR A 1 165 ? -48.989 -1.763 63.500 1.00 58.06 165 THR A N 1
ATOM 1279 C CA . THR A 1 165 ? -50.459 -1.731 63.577 1.00 58.06 165 THR A CA 1
ATOM 1280 C C . THR A 1 165 ? -50.988 -2.684 64.643 1.00 58.06 165 THR A C 1
ATOM 1282 O O . THR A 1 165 ? -51.896 -2.305 65.382 1.00 58.06 165 THR A O 1
ATOM 1285 N N . ASP A 1 166 ? -50.375 -3.857 64.811 1.00 56.81 166 ASP A N 1
ATOM 1286 C CA . ASP A 1 166 ? -50.703 -4.788 65.895 1.00 56.81 166 ASP A CA 1
ATOM 1287 C C . ASP A 1 166 ? -50.208 -4.267 67.249 1.00 56.81 166 ASP A C 1
ATOM 1289 O O . ASP A 1 166 ? -50.935 -4.327 68.244 1.00 56.81 166 ASP A O 1
ATOM 1293 N N . ALA A 1 167 ? -49.011 -3.673 67.293 1.00 57.00 167 ALA A N 1
ATOM 1294 C CA . ALA A 1 167 ? -48.473 -3.028 68.482 1.00 57.00 167 ALA A CA 1
ATOM 1295 C C . ALA A 1 167 ? -49.211 -1.732 68.805 1.00 57.00 167 ALA A C 1
ATOM 1297 O O . ALA A 1 167 ? -49.455 -1.514 69.972 1.00 57.00 167 ALA A O 1
ATOM 1298 N N . ASN A 1 168 ? -49.657 -0.908 67.851 1.00 54.25 168 ASN A N 1
ATOM 1299 C CA . ASN A 1 168 ? -50.489 0.272 68.130 1.00 54.25 168 ASN A CA 1
ATOM 1300 C C . ASN A 1 168 ? -51.934 -0.114 68.464 1.00 54.25 168 ASN A C 1
ATOM 1302 O O . ASN A 1 168 ? -52.558 0.547 69.291 1.00 54.25 168 ASN A O 1
ATOM 1306 N N . GLY A 1 169 ? -52.474 -1.201 67.909 1.00 57.41 169 GLY A N 1
ATOM 1307 C CA . GLY A 1 169 ? -53.743 -1.789 68.350 1.00 57.41 169 GLY A CA 1
ATOM 1308 C C . GLY A 1 169 ? -53.659 -2.348 69.778 1.00 57.41 169 GLY A C 1
ATOM 1309 O O . GLY A 1 169 ? -54.585 -2.196 70.576 1.00 57.41 169 GLY A O 1
ATOM 1310 N N . SER A 1 170 ? -52.511 -2.927 70.138 1.00 54.00 170 SER A N 1
ATOM 1311 C CA . SER A 1 170 ? -52.173 -3.380 71.491 1.00 54.00 170 SER A CA 1
ATOM 1312 C C . SER A 1 170 ? -51.851 -2.220 72.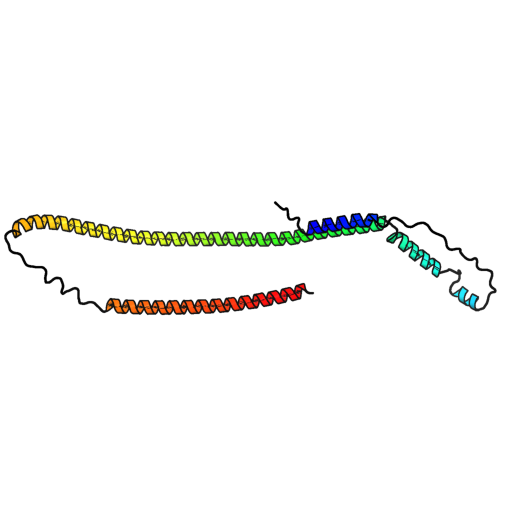438 1.00 54.00 170 SER A C 1
ATOM 1314 O O . SER A 1 170 ? -52.306 -2.246 73.575 1.00 54.00 170 SER A O 1
ATOM 1316 N N . LEU A 1 171 ? -51.141 -1.187 71.986 1.00 56.78 171 LEU A N 1
ATOM 1317 C CA . LEU A 1 171 ? -50.690 -0.025 72.750 1.00 56.78 171 LEU A CA 1
ATOM 1318 C C . LEU A 1 171 ? -51.838 0.958 72.954 1.00 56.78 171 LEU A C 1
ATOM 1320 O O . LEU A 1 171 ? -51.928 1.534 74.017 1.00 56.78 171 LEU A O 1
ATOM 1324 N N . THR A 1 172 ? -52.788 1.108 72.033 1.00 56.72 172 THR A N 1
ATOM 1325 C CA . THR A 1 172 ? -54.033 1.850 72.317 1.00 56.72 172 THR A CA 1
ATOM 1326 C C . THR A 1 172 ? -54.900 1.116 73.343 1.00 56.72 172 THR A C 1
ATOM 1328 O O . THR A 1 172 ? -55.51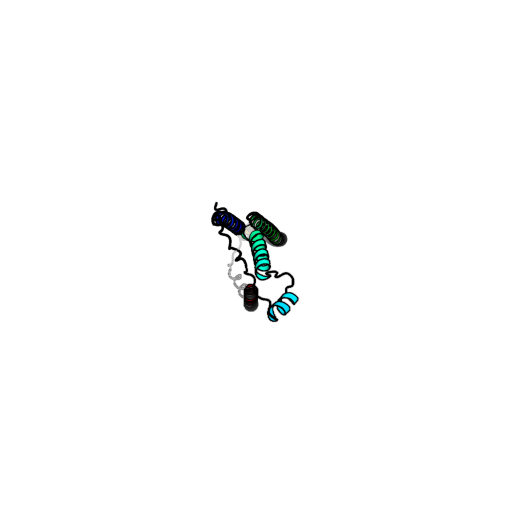3 1.759 74.196 1.00 56.72 172 THR A O 1
ATOM 1331 N N . LYS A 1 173 ? -54.889 -0.225 73.345 1.00 56.38 173 LYS A N 1
ATOM 1332 C CA . LYS A 1 173 ? -55.470 -1.042 74.425 1.00 56.38 173 LYS A CA 1
ATOM 1333 C C . LYS A 1 173 ? -54.691 -0.927 75.739 1.00 56.38 173 LYS A C 1
ATOM 1335 O O . LYS A 1 173 ? -55.319 -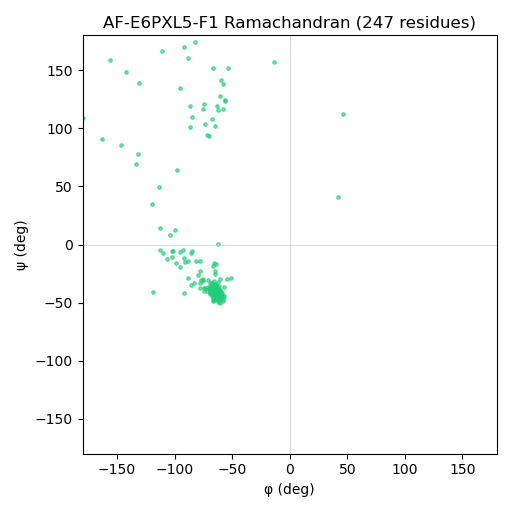0.877 76.790 1.00 56.38 173 LYS A O 1
ATOM 1340 N N . SER A 1 174 ? -53.360 -0.852 75.679 1.00 53.03 174 SER A N 1
ATOM 1341 C CA . SER A 1 174 ? -52.484 -0.862 76.854 1.00 53.03 174 SER A CA 1
ATOM 1342 C C . SER A 1 174 ? -52.223 0.531 77.442 1.00 53.03 174 SER A C 1
ATOM 1344 O O . SER A 1 174 ? -52.056 0.661 78.640 1.00 53.03 174 SER A O 1
ATOM 1346 N N . VAL A 1 175 ? -52.250 1.607 76.657 1.00 54.91 175 VAL A N 1
ATOM 1347 C CA . VAL A 1 175 ? -52.201 3.013 77.112 1.00 54.91 175 VAL A CA 1
ATOM 1348 C C . VAL A 1 175 ? -53.509 3.380 77.799 1.00 54.91 175 VAL A C 1
ATOM 1350 O O . VAL A 1 175 ? -53.497 4.128 78.771 1.00 54.91 175 VAL A O 1
ATOM 1353 N N . ARG A 1 176 ? -54.630 2.772 77.392 1.00 52.72 176 ARG A N 1
ATOM 1354 C CA . ARG A 1 176 ? -55.884 2.863 78.147 1.00 52.72 176 ARG A CA 1
ATOM 1355 C C . ARG A 1 176 ? -55.809 2.165 79.513 1.00 52.72 176 ARG A C 1
ATOM 1357 O O . ARG A 1 176 ? -56.618 2.487 80.372 1.00 52.72 176 ARG A O 1
ATOM 1364 N N . THR A 1 177 ? -54.844 1.264 79.727 1.00 51.31 177 THR A N 1
ATOM 1365 C CA . THR A 1 177 ? -54.568 0.613 81.023 1.00 51.31 177 THR A CA 1
ATOM 1366 C C . THR A 1 177 ? -53.302 1.121 81.734 1.00 51.31 177 THR A C 1
ATOM 1368 O O . THR A 1 177 ? -53.139 0.848 82.916 1.00 51.31 177 THR A O 1
ATOM 1371 N N . LEU A 1 178 ? -52.429 1.890 81.070 1.00 51.53 178 LEU A N 1
ATOM 1372 C CA . LEU A 1 178 ? -51.169 2.439 81.613 1.00 51.53 178 LEU A CA 1
ATOM 1373 C C . LEU A 1 178 ? -51.183 3.963 81.816 1.00 51.53 178 LEU A C 1
ATOM 1375 O O . LEU A 1 178 ? -50.292 4.488 82.479 1.00 51.53 178 LEU A O 1
ATOM 1379 N N . ALA A 1 179 ? -52.219 4.676 81.362 1.00 46.28 179 ALA A N 1
ATOM 1380 C CA . ALA A 1 179 ? -52.514 6.036 81.835 1.00 46.28 179 ALA A CA 1
ATOM 1381 C C . ALA A 1 179 ? -52.849 6.092 83.347 1.00 46.28 179 ALA A C 1
ATOM 1383 O O . ALA A 1 179 ? -53.079 7.173 83.879 1.00 46.28 179 ALA A O 1
ATOM 1384 N N . ASP A 1 180 ? -52.814 4.940 84.027 1.00 45.62 180 ASP A N 1
ATOM 1385 C CA . ASP A 1 180 ? -52.925 4.768 85.476 1.00 45.62 180 ASP A CA 1
ATOM 1386 C C . ASP A 1 180 ? -51.583 4.466 86.186 1.00 45.62 180 ASP A C 1
ATOM 1388 O O . ASP A 1 180 ? -51.571 4.170 87.380 1.00 45.62 180 ASP A O 1
ATOM 1392 N N . GLY A 1 181 ? -50.416 4.538 85.522 1.00 46.44 181 GLY A N 1
ATOM 1393 C CA . GLY A 1 181 ? -49.178 4.113 86.193 1.00 46.44 181 GLY A CA 1
ATOM 1394 C C . GLY A 1 181 ? -47.847 4.561 85.595 1.00 46.44 181 GLY A C 1
ATOM 1395 O O . GLY A 1 181 ? -47.240 3.829 84.829 1.00 46.44 181 GLY A O 1
ATOM 1396 N N . LYS A 1 182 ? -47.372 5.722 86.072 1.00 46.22 182 LYS A N 1
ATOM 1397 C CA . LYS A 1 182 ? -45.982 6.071 86.464 1.00 46.22 182 LYS A CA 1
ATOM 1398 C C . LYS A 1 182 ? -44.819 5.683 85.516 1.00 46.22 182 LYS A C 1
ATOM 1400 O O . LYS A 1 182 ? -44.443 4.524 85.401 1.00 46.22 182 LYS A O 1
ATOM 1405 N N . GLY A 1 183 ? -44.178 6.700 84.926 1.00 49.78 183 GLY A N 1
ATOM 1406 C CA . GLY A 1 183 ? -43.033 6.567 84.008 1.00 49.78 183 GLY A CA 1
ATOM 1407 C C . GLY A 1 183 ? -41.649 6.391 84.650 1.00 49.78 183 GLY A C 1
ATOM 1408 O O . GLY A 1 183 ? -41.532 6.517 85.863 1.00 49.78 183 GLY A O 1
ATOM 1409 N N . ILE A 1 184 ? -40.628 6.153 83.803 1.00 39.94 184 ILE A N 1
ATOM 1410 C CA . ILE A 1 184 ? -39.162 6.286 84.019 1.00 39.94 184 ILE A CA 1
ATOM 1411 C C . ILE A 1 184 ? -38.452 6.485 82.645 1.00 39.94 184 ILE A C 1
ATOM 1413 O O . ILE A 1 184 ? -39.024 6.201 81.596 1.00 39.94 184 ILE A O 1
ATOM 1417 N N . SER A 1 185 ? -37.239 7.055 82.692 1.00 51.47 185 SER A N 1
ATOM 1418 C CA . SER A 1 185 ? -36.443 7.793 81.696 1.00 51.47 185 SER A CA 1
ATOM 1419 C C . SER A 1 185 ? -35.454 6.974 80.815 1.00 51.47 185 SER A C 1
ATOM 1421 O O . SER A 1 185 ? -35.181 5.810 81.103 1.00 51.47 185 SER A O 1
ATOM 1423 N N . PRO A 1 186 ? -34.868 7.585 79.753 1.00 50.34 186 PRO A N 1
ATOM 1424 C CA . PRO A 1 186 ? -34.096 6.922 78.693 1.00 50.34 186 PRO A CA 1
ATOM 1425 C C . PRO A 1 186 ? -32.569 6.997 78.911 1.00 50.34 186 PRO A C 1
ATOM 1427 O O . PRO A 1 186 ? -31.861 7.626 78.131 1.00 50.34 186 PRO A O 1
ATOM 1430 N N . ALA A 1 187 ? -32.046 6.392 79.982 1.00 52.34 187 ALA A N 1
ATOM 1431 C CA . ALA A 1 187 ? -30.612 6.473 80.321 1.00 52.34 187 ALA A CA 1
ATOM 1432 C C . ALA A 1 187 ? -29.828 5.147 80.193 1.00 52.34 187 ALA A C 1
ATOM 1434 O O . ALA A 1 187 ? -28.609 5.144 80.340 1.00 52.34 187 ALA A O 1
ATOM 1435 N N . GLU A 1 188 ? -30.480 4.021 79.887 1.00 46.59 188 GLU A N 1
ATOM 1436 C CA . GLU A 1 188 ? -29.815 2.701 79.820 1.00 46.59 188 GLU A CA 1
ATOM 1437 C C . GLU A 1 188 ? -29.521 2.198 78.395 1.00 46.59 188 GLU A C 1
ATOM 1439 O O . GLU A 1 188 ? -28.814 1.205 78.229 1.00 46.59 188 GLU A O 1
ATOM 1444 N N . ALA A 1 189 ? -29.970 2.903 77.352 1.00 49.44 189 ALA A N 1
ATOM 1445 C CA . ALA A 1 189 ? -29.758 2.496 75.956 1.00 49.44 189 ALA A CA 1
ATOM 1446 C C . ALA A 1 189 ? -28.370 2.867 75.384 1.00 49.44 189 ALA A C 1
ATOM 1448 O O . ALA A 1 189 ? -27.967 2.336 74.353 1.00 49.44 189 ALA A O 1
ATOM 1449 N N . GLU A 1 190 ? -27.611 3.749 76.042 1.00 50.94 190 GLU A N 1
ATOM 1450 C CA . GLU A 1 190 ? -26.367 4.312 75.488 1.00 50.94 190 GLU A CA 1
ATOM 1451 C C . GLU A 1 190 ? -25.111 3.472 75.802 1.00 50.94 190 GLU A C 1
ATOM 1453 O O . GLU A 1 190 ? -24.073 3.611 75.158 1.00 50.94 190 GLU A O 1
ATOM 1458 N N . LYS A 1 191 ? -25.191 2.525 76.746 1.00 48.97 191 LYS A N 1
ATOM 1459 C CA . LYS A 1 191 ? -24.015 1.781 77.237 1.00 48.97 191 LYS A CA 1
ATOM 1460 C C . LYS A 1 191 ? -23.6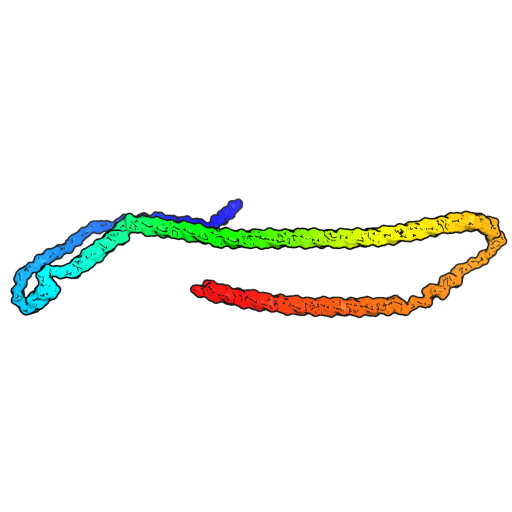28 0.543 76.415 1.00 48.97 191 LYS A C 1
ATOM 1462 O O . LYS A 1 191 ? -22.579 -0.040 76.670 1.00 48.97 191 LYS A O 1
ATOM 1467 N N . ILE A 1 192 ? -24.440 0.145 75.432 1.00 50.97 192 ILE A N 1
ATOM 1468 C CA . ILE A 1 192 ? -24.233 -1.084 74.634 1.00 50.97 192 ILE A CA 1
ATOM 1469 C C . ILE A 1 192 ? -23.566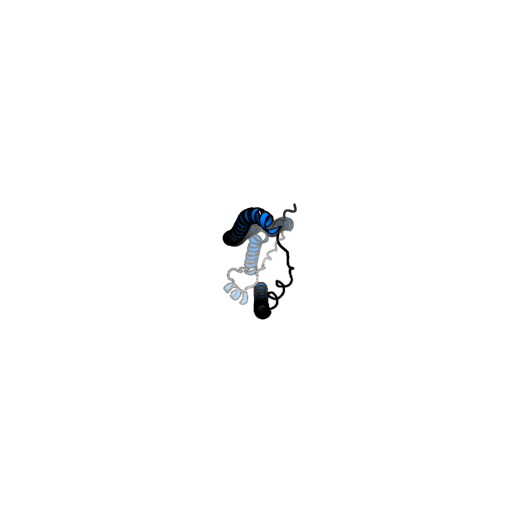 -0.787 73.270 1.00 50.97 192 ILE A C 1
ATOM 1471 O O . ILE A 1 192 ? -22.986 -1.680 72.660 1.00 50.97 192 ILE A O 1
ATOM 1475 N N . ALA A 1 193 ? -23.542 0.471 72.812 1.00 49.28 193 ALA A N 1
ATOM 1476 C CA . ALA A 1 193 ? -22.991 0.848 71.501 1.00 49.28 193 ALA A CA 1
ATOM 1477 C C . ALA A 1 193 ? -21.460 1.080 71.469 1.00 49.28 193 ALA A C 1
ATOM 1479 O O . ALA A 1 193 ? -20.897 1.289 70.398 1.00 49.28 193 ALA A O 1
ATOM 1480 N N . ALA A 1 194 ? -20.767 1.034 72.612 1.00 46.81 194 ALA A N 1
ATOM 1481 C CA . ALA A 1 194 ? -19.367 1.466 72.734 1.00 46.81 194 ALA A CA 1
ATOM 1482 C C . ALA A 1 194 ? -18.307 0.335 72.704 1.00 46.81 194 ALA A C 1
ATOM 1484 O O . ALA A 1 194 ? -17.151 0.585 73.034 1.00 46.81 194 ALA A O 1
ATOM 1485 N N . ALA A 1 195 ? -18.660 -0.902 72.329 1.00 46.88 195 ALA A N 1
ATOM 1486 C CA . ALA A 1 195 ? -17.802 -2.084 72.533 1.00 46.88 195 ALA A CA 1
ATOM 1487 C C . ALA A 1 195 ? -17.378 -2.852 71.255 1.00 46.88 195 ALA A C 1
ATOM 1489 O O . ALA A 1 195 ? -17.238 -4.072 71.304 1.00 46.88 195 ALA A O 1
ATOM 1490 N N . ALA A 1 196 ? -17.147 -2.184 70.115 1.00 53.31 196 ALA A N 1
ATOM 1491 C CA . ALA A 1 196 ? -16.564 -2.841 68.930 1.00 53.31 196 ALA A CA 1
ATOM 1492 C C . ALA A 1 196 ? -15.651 -1.912 68.089 1.00 53.31 196 ALA A C 1
ATOM 1494 O O . ALA A 1 196 ? -16.130 -1.327 67.116 1.00 53.31 196 ALA A O 1
ATOM 1495 N N . PRO A 1 197 ? -14.346 -1.774 68.414 1.00 53.56 197 PRO A N 1
ATOM 1496 C CA . PRO A 1 197 ? -13.416 -0.950 67.634 1.00 53.56 197 PRO A CA 1
ATOM 1497 C C . PRO A 1 197 ? -12.462 -1.721 66.691 1.00 53.56 197 PRO A C 1
ATOM 1499 O O . PRO A 1 197 ? -11.844 -1.091 65.839 1.00 53.56 197 PRO A O 1
ATOM 1502 N N . ASP A 1 198 ? -12.355 -3.054 66.758 1.00 54.75 198 ASP A N 1
ATOM 1503 C CA . ASP A 1 198 ? -11.215 -3.760 66.126 1.00 54.75 198 ASP A CA 1
ATOM 1504 C C . ASP A 1 198 ? -11.457 -4.310 64.704 1.00 54.75 198 ASP A C 1
ATOM 1506 O O . ASP A 1 198 ? -10.509 -4.541 63.952 1.00 54.75 198 ASP A O 1
ATOM 1510 N N . ALA A 1 199 ? -12.710 -4.494 64.272 1.00 57.34 199 ALA A N 1
ATOM 1511 C CA . ALA A 1 199 ? -13.006 -5.112 62.969 1.00 57.34 199 ALA A CA 1
ATOM 1512 C C . ALA A 1 199 ? -12.860 -4.151 61.769 1.00 57.34 199 ALA A C 1
ATOM 1514 O O . ALA A 1 199 ? -12.587 -4.579 60.646 1.00 57.34 199 ALA A O 1
ATOM 1515 N N . THR A 1 200 ? -13.031 -2.845 61.983 1.00 60.53 200 THR A N 1
ATOM 1516 C CA . THR A 1 200 ? -12.964 -1.826 60.920 1.00 60.53 200 THR A CA 1
ATOM 1517 C C . THR A 1 200 ? -11.528 -1.404 60.604 1.00 60.53 200 THR A C 1
ATOM 1519 O O . THR A 1 200 ? -11.213 -1.167 59.437 1.00 60.53 200 THR A O 1
ATOM 1522 N N . ALA A 1 201 ? -10.637 -1.385 61.601 1.00 64.31 201 ALA A N 1
ATOM 1523 C CA . ALA A 1 201 ? -9.222 -1.055 61.419 1.00 64.31 201 ALA A CA 1
ATOM 1524 C C . ALA A 1 201 ? -8.478 -2.116 60.584 1.00 64.31 201 ALA A C 1
ATOM 1526 O O . ALA A 1 201 ? -7.801 -1.773 59.615 1.00 64.31 201 ALA A O 1
ATOM 1527 N N . ALA A 1 202 ? -8.692 -3.405 60.871 1.00 69.50 202 ALA A N 1
ATOM 1528 C CA . ALA A 1 202 ? -8.067 -4.503 60.127 1.00 69.50 202 ALA A CA 1
ATOM 1529 C C . ALA A 1 202 ? -8.503 -4.555 58.645 1.00 69.50 202 ALA A C 1
ATOM 1531 O O . ALA A 1 202 ? -7.694 -4.814 57.753 1.00 69.50 202 ALA A O 1
ATOM 1532 N N . SER A 1 203 ? -9.775 -4.248 58.361 1.00 74.62 203 SER A N 1
ATOM 1533 C CA . SER A 1 203 ? -10.309 -4.150 56.992 1.00 74.62 203 SER A CA 1
ATOM 1534 C C . SER A 1 203 ? -9.674 -2.997 56.199 1.00 74.62 203 SER A C 1
ATOM 1536 O O . SER A 1 203 ? -9.295 -3.155 55.032 1.00 74.62 203 SER A O 1
ATOM 1538 N N . LEU A 1 204 ? -9.480 -1.843 56.846 1.00 76.94 204 LEU A N 1
ATOM 1539 C CA . LEU A 1 204 ? -8.825 -0.685 56.237 1.00 76.94 204 LEU A CA 1
ATOM 1540 C C . LEU A 1 204 ? -7.354 -0.964 55.905 1.00 76.94 204 LEU A C 1
ATOM 1542 O O . LEU A 1 204 ? -6.906 -0.614 54.811 1.00 76.94 204 LEU A O 1
ATOM 1546 N N . GLU A 1 205 ? -6.608 -1.640 56.775 1.00 82.00 205 GLU A N 1
ATOM 1547 C CA . GLU A 1 205 ? -5.219 -2.032 56.493 1.00 82.00 205 GLU A CA 1
ATOM 1548 C C . GLU A 1 205 ? -5.124 -3.007 55.313 1.00 82.00 205 GLU A C 1
ATOM 1550 O O . GLU A 1 205 ? -4.300 -2.831 54.409 1.00 82.00 205 GLU A O 1
ATOM 1555 N N . GLN A 1 206 ? -6.029 -3.985 55.252 1.00 82.00 206 GLN A N 1
ATOM 1556 C CA . GLN A 1 206 ? -6.080 -4.953 54.160 1.00 82.00 206 GLN A CA 1
ATOM 1557 C C . GLN A 1 206 ? -6.396 -4.281 52.812 1.00 82.00 206 GLN A C 1
ATOM 1559 O O . GLN A 1 206 ? -5.793 -4.619 51.789 1.00 82.00 206 GLN A O 1
ATOM 1564 N N . SER A 1 207 ? -7.281 -3.278 52.805 1.00 81.50 207 SER A N 1
ATOM 1565 C CA . SER A 1 207 ? -7.586 -2.488 51.606 1.00 81.50 207 SER A CA 1
ATOM 1566 C C . SER A 1 207 ? -6.389 -1.659 51.117 1.00 81.50 207 SER A C 1
ATOM 1568 O O . SER A 1 207 ? -6.116 -1.621 49.915 1.00 81.50 207 SER A O 1
ATOM 1570 N N . ASN A 1 208 ? -5.612 -1.077 52.036 1.00 87.25 208 ASN A N 1
ATOM 1571 C CA . ASN A 1 208 ? -4.407 -0.314 51.706 1.00 87.25 208 ASN A CA 1
ATOM 1572 C C . ASN A 1 208 ? -3.311 -1.211 51.111 1.00 87.25 208 ASN A C 1
ATOM 1574 O O . ASN A 1 208 ? -2.693 -0.846 50.110 1.00 87.25 208 ASN A O 1
ATOM 1578 N N . LEU A 1 209 ? -3.130 -2.425 51.642 1.00 90.19 209 LEU A N 1
ATOM 1579 C CA . LEU A 1 209 ? -2.195 -3.410 51.086 1.00 90.19 209 LEU A CA 1
ATOM 1580 C C . LEU A 1 209 ? -2.593 -3.879 49.679 1.00 90.19 209 LEU A C 1
ATOM 1582 O O . LEU A 1 209 ? -1.734 -4.052 48.810 1.00 90.19 209 LEU A O 1
ATOM 1586 N N . LEU A 1 210 ? -3.890 -4.065 49.419 1.00 89.19 210 LEU A N 1
ATOM 1587 C CA . LEU A 1 210 ? -4.378 -4.420 48.083 1.00 89.19 210 LEU A CA 1
ATOM 1588 C C . LEU A 1 210 ? -4.183 -3.279 47.079 1.00 89.19 210 LEU A C 1
ATOM 1590 O O . LEU A 1 210 ? -3.779 -3.533 45.942 1.00 89.19 210 LEU A O 1
ATOM 1594 N N . LEU A 1 211 ? -4.419 -2.031 47.492 1.00 89.50 211 LEU A N 1
ATOM 1595 C CA . LEU A 1 211 ? -4.138 -0.857 46.666 1.00 89.50 211 LEU A CA 1
ATOM 1596 C C . LEU A 1 211 ? -2.646 -0.747 46.348 1.00 89.50 211 LEU A C 1
ATOM 1598 O O . LEU A 1 211 ? -2.291 -0.534 45.190 1.00 89.50 211 LEU A O 1
ATOM 1602 N N . GLN A 1 212 ? -1.776 -0.985 47.329 1.00 93.31 212 GLN A N 1
ATOM 1603 C CA . GLN A 1 212 ? -0.328 -0.964 47.133 1.00 93.31 212 GLN A CA 1
ATOM 1604 C C . GLN A 1 212 ? 0.127 -2.020 46.116 1.00 93.31 212 GLN A C 1
ATOM 1606 O O . GLN A 1 212 ? 0.836 -1.689 45.165 1.00 93.31 212 GLN A O 1
ATOM 1611 N N . ARG A 1 213 ? -0.368 -3.262 46.227 1.00 91.19 213 ARG A N 1
ATOM 1612 C CA . ARG A 1 213 ? -0.096 -4.316 45.230 1.00 91.19 213 ARG A CA 1
ATOM 1613 C C . ARG A 1 213 ? -0.627 -3.965 43.841 1.00 91.19 213 ARG A C 1
ATOM 1615 O O . ARG A 1 213 ? -0.001 -4.298 42.838 1.00 91.19 213 ARG A O 1
ATOM 1622 N N . ARG A 1 214 ? -1.780 -3.294 43.758 1.00 91.69 214 ARG A N 1
ATOM 1623 C CA . ARG A 1 214 ? -2.365 -2.872 42.477 1.00 91.69 214 ARG A CA 1
ATOM 1624 C C . ARG A 1 214 ? -1.535 -1.777 41.807 1.00 91.69 214 ARG A C 1
ATOM 1626 O O . ARG A 1 214 ? -1.355 -1.822 40.594 1.00 91.69 214 ARG A O 1
ATOM 1633 N N . VAL A 1 215 ? -1.007 -0.833 42.584 1.00 93.44 215 VAL A N 1
ATOM 1634 C CA . VAL A 1 215 ? -0.101 0.217 42.092 1.00 93.44 215 VAL A CA 1
ATOM 1635 C C . VAL A 1 215 ? 1.207 -0.388 41.585 1.00 93.44 215 VAL A C 1
ATOM 1637 O O . VAL A 1 215 ? 1.656 -0.039 40.496 1.00 93.44 215 VAL A O 1
ATOM 1640 N N . GLU A 1 216 ? 1.778 -1.346 42.312 1.00 95.12 216 GLU A N 1
ATOM 1641 C CA . GLU A 1 216 ? 3.000 -2.043 41.898 1.00 95.12 216 GLU A CA 1
ATOM 1642 C C . GLU A 1 216 ? 2.793 -2.863 40.611 1.00 95.12 216 GLU A C 1
ATOM 1644 O O . GLU A 1 216 ? 3.612 -2.814 39.689 1.00 95.12 216 GLU A O 1
ATOM 1649 N N . ALA A 1 217 ? 1.653 -3.554 40.488 1.00 91.81 217 ALA A N 1
ATOM 1650 C CA . ALA A 1 217 ? 1.285 -4.266 39.266 1.00 91.81 217 ALA A CA 1
ATOM 1651 C C . ALA A 1 217 ? 1.126 -3.316 38.064 1.00 91.81 217 ALA A C 1
ATOM 1653 O O . ALA A 1 217 ? 1.585 -3.629 36.961 1.00 91.81 217 ALA A O 1
ATOM 1654 N N . LEU A 1 218 ? 0.524 -2.139 38.272 1.00 94.00 218 LEU A N 1
ATOM 1655 C CA . LEU A 1 218 ? 0.399 -1.116 37.233 1.00 94.00 218 LEU A CA 1
ATOM 1656 C C . LEU A 1 218 ? 1.766 -0.567 36.816 1.00 94.00 218 LEU A C 1
ATOM 1658 O O . LEU A 1 218 ? 2.046 -0.518 35.618 1.00 94.00 218 LEU A O 1
ATOM 1662 N N . GLN A 1 219 ? 2.649 -0.252 37.764 1.00 95.50 219 GLN A N 1
ATOM 1663 C CA . GLN A 1 219 ? 4.007 0.206 37.457 1.00 95.50 219 GLN A CA 1
ATOM 1664 C C . GLN A 1 219 ? 4.803 -0.829 36.656 1.00 95.50 219 GLN A C 1
ATOM 1666 O O . GLN A 1 219 ? 5.459 -0.475 35.675 1.00 95.50 219 GLN A O 1
ATOM 1671 N N . ASN A 1 220 ? 4.702 -2.114 37.006 1.00 95.06 220 ASN A N 1
ATOM 1672 C CA . ASN A 1 220 ? 5.332 -3.184 36.231 1.00 95.06 220 ASN A CA 1
ATOM 1673 C C . ASN A 1 220 ? 4.775 -3.266 34.800 1.00 95.06 220 ASN A C 1
ATOM 1675 O O . ASN A 1 220 ? 5.533 -3.434 33.840 1.00 95.06 220 ASN A O 1
ATOM 1679 N N . SER A 1 221 ? 3.460 -3.096 34.631 1.00 94.69 221 SER A N 1
ATOM 1680 C CA . SER A 1 221 ? 2.842 -3.079 33.300 1.00 94.69 221 SER A CA 1
ATOM 1681 C C . SER A 1 221 ? 3.294 -1.876 32.461 1.00 94.69 221 SER A C 1
ATOM 1683 O O . SER A 1 221 ? 3.587 -2.035 31.274 1.00 94.69 221 SER A O 1
ATOM 1685 N N . GLU A 1 222 ? 3.459 -0.700 33.077 1.00 95.62 222 GLU A N 1
ATOM 1686 C CA . GLU A 1 222 ? 3.989 0.490 32.409 1.00 95.62 222 GLU A CA 1
ATOM 1687 C C . GLU A 1 222 ? 5.438 0.298 31.968 1.00 95.62 222 GLU A C 1
ATOM 1689 O O . GLU A 1 222 ? 5.804 0.677 30.854 1.00 95.62 222 GLU A O 1
ATOM 1694 N N . GLN A 1 223 ? 6.274 -0.303 32.815 1.00 95.81 223 GLN A N 1
ATOM 1695 C CA . GLN A 1 223 ? 7.662 -0.594 32.461 1.00 95.81 223 GLN A CA 1
ATOM 1696 C C . GLN A 1 223 ? 7.744 -1.594 31.304 1.00 95.81 223 GLN A C 1
ATOM 1698 O O . GLN A 1 223 ? 8.501 -1.367 30.358 1.00 95.81 223 GLN A O 1
ATOM 1703 N N . ASN A 1 224 ? 6.919 -2.647 31.315 1.00 96.00 224 ASN A N 1
ATOM 1704 C CA . ASN A 1 224 ? 6.854 -3.610 30.213 1.00 96.00 224 ASN A CA 1
ATOM 1705 C C . ASN A 1 224 ? 6.417 -2.939 28.900 1.00 96.00 224 ASN A C 1
ATOM 1707 O O . ASN A 1 224 ? 7.026 -3.152 27.850 1.00 96.00 224 ASN A O 1
ATOM 1711 N N . LEU A 1 225 ? 5.405 -2.070 28.962 1.00 95.31 225 LEU A N 1
ATOM 1712 C CA . LEU A 1 225 ? 4.935 -1.307 27.806 1.00 95.31 225 LEU A CA 1
ATOM 1713 C C . LEU A 1 225 ? 6.015 -0.364 27.268 1.00 95.31 225 LEU A C 1
ATOM 1715 O O . LEU A 1 225 ? 6.235 -0.328 26.059 1.00 95.31 225 LEU A O 1
ATOM 1719 N N . LYS A 1 226 ? 6.742 0.340 28.143 1.00 96.62 226 LYS A N 1
ATOM 1720 C CA . LYS A 1 226 ? 7.873 1.197 27.751 1.00 96.62 226 LYS A CA 1
ATOM 1721 C C . LYS A 1 226 ? 8.981 0.395 27.066 1.00 96.62 226 LYS A C 1
ATOM 1723 O O . LYS A 1 226 ? 9.512 0.837 26.050 1.00 96.62 226 LYS A O 1
ATOM 1728 N N . GLN A 1 227 ? 9.296 -0.800 27.566 1.00 95.94 227 GLN A N 1
ATOM 1729 C CA . GLN A 1 227 ? 10.275 -1.688 26.932 1.00 95.94 227 GLN A CA 1
ATOM 1730 C C . GLN A 1 227 ? 9.820 -2.141 25.541 1.00 95.94 227 GLN A C 1
ATOM 1732 O O . GLN A 1 227 ? 10.595 -2.039 24.590 1.00 95.94 227 GLN A O 1
ATOM 1737 N N . ARG A 1 228 ? 8.560 -2.573 25.393 1.00 95.88 228 ARG A N 1
ATOM 1738 C CA . ARG A 1 228 ? 7.998 -2.954 24.086 1.00 95.88 228 ARG A CA 1
ATOM 1739 C C . ARG A 1 228 ? 7.996 -1.787 23.105 1.00 95.88 228 ARG A C 1
ATOM 1741 O O . ARG A 1 228 ? 8.328 -1.981 21.943 1.00 95.88 228 ARG A O 1
ATOM 1748 N N . LEU A 1 229 ? 7.664 -0.582 23.566 1.00 96.50 229 LEU A N 1
ATOM 1749 C CA . LEU A 1 229 ? 7.649 0.624 22.736 1.00 96.50 229 LEU A CA 1
ATOM 1750 C C . LEU A 1 229 ? 9.060 0.997 22.260 1.00 96.50 229 LEU A C 1
ATOM 1752 O O . LEU A 1 229 ? 9.265 1.304 21.086 1.00 96.50 229 LEU A O 1
ATOM 1756 N N . ASN A 1 230 ? 10.062 0.892 23.133 1.00 96.81 230 ASN A N 1
ATOM 1757 C CA . ASN A 1 230 ? 11.454 1.079 22.729 1.00 96.81 230 ASN A CA 1
ATOM 1758 C C . ASN A 1 230 ? 11.896 0.012 21.716 1.00 96.81 230 ASN A C 1
ATOM 1760 O O . ASN A 1 230 ? 12.513 0.352 20.708 1.00 96.81 230 ASN A O 1
ATOM 1764 N N . GLN A 1 231 ? 11.534 -1.258 21.922 1.00 96.50 231 GLN A N 1
ATOM 1765 C CA . GLN A 1 231 ? 11.845 -2.334 20.973 1.00 96.50 231 GLN A CA 1
ATOM 1766 C C . GLN A 1 231 ? 11.206 -2.100 19.598 1.00 96.50 231 GLN A C 1
ATOM 1768 O O . GLN A 1 231 ? 11.885 -2.224 18.579 1.00 96.50 231 GLN A O 1
ATOM 1773 N N . THR A 1 232 ? 9.926 -1.724 19.541 1.00 96.19 232 THR A N 1
ATOM 1774 C CA . THR A 1 232 ? 9.242 -1.462 18.265 1.00 96.19 232 THR A CA 1
ATOM 1775 C C . THR A 1 232 ? 9.806 -0.239 17.551 1.00 96.19 232 THR A C 1
ATOM 1777 O O . THR A 1 232 ? 9.933 -0.262 16.328 1.00 96.19 232 THR A O 1
ATOM 1780 N N . THR A 1 233 ? 10.207 0.795 18.293 1.00 96.38 233 THR A N 1
ATOM 1781 C CA . THR A 1 233 ? 10.858 1.987 17.728 1.00 96.38 233 THR A CA 1
ATOM 1782 C C . THR A 1 233 ? 12.192 1.625 17.073 1.00 96.38 233 THR A C 1
ATOM 1784 O O . THR A 1 233 ? 12.436 2.001 15.927 1.00 96.38 233 THR A O 1
ATOM 1787 N N . VAL A 1 234 ? 13.016 0.813 17.744 1.00 96.81 234 VAL A N 1
ATOM 1788 C CA . VAL A 1 234 ? 14.295 0.333 17.195 1.00 96.81 234 VAL A CA 1
ATOM 1789 C C . VAL A 1 234 ? 14.083 -0.508 15.931 1.00 96.81 234 VAL A C 1
ATOM 1791 O O . VAL A 1 234 ? 14.776 -0.301 14.934 1.00 96.81 234 VAL A O 1
ATOM 1794 N N . LEU A 1 235 ? 13.104 -1.420 15.934 1.00 96.31 235 LEU A N 1
ATOM 1795 C CA . LEU A 1 235 ? 12.780 -2.238 14.758 1.00 96.31 235 LEU A CA 1
ATOM 1796 C C . LEU A 1 235 ? 12.294 -1.389 13.578 1.00 96.31 235 LEU A C 1
ATOM 1798 O O . LEU A 1 235 ? 12.683 -1.630 12.436 1.00 96.31 235 LEU A O 1
ATOM 1802 N N . LEU A 1 236 ? 11.477 -0.368 13.842 1.00 95.44 236 LEU A N 1
ATOM 1803 C CA . LEU A 1 236 ? 10.988 0.542 12.811 1.00 95.44 236 LEU A CA 1
ATOM 1804 C C . LEU A 1 236 ? 12.131 1.344 12.173 1.00 95.44 236 LEU A C 1
ATOM 1806 O O . LEU A 1 236 ? 12.169 1.496 10.950 1.00 95.44 236 LEU A O 1
ATOM 1810 N N . AS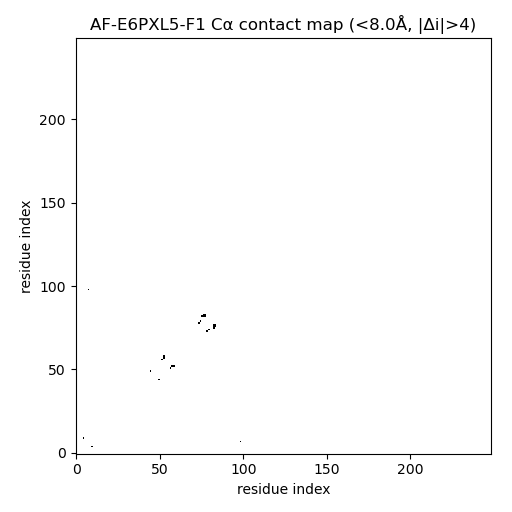P A 1 237 ? 13.081 1.826 12.973 1.00 95.19 237 ASP A N 1
ATOM 1811 C CA . ASP A 1 237 ? 14.255 2.537 12.462 1.00 95.19 237 ASP A CA 1
ATOM 1812 C C . ASP A 1 237 ? 15.190 1.616 11.670 1.00 95.19 237 ASP A C 1
ATOM 1814 O O . ASP A 1 237 ? 15.726 2.019 10.633 1.00 95.19 237 ASP A O 1
ATOM 1818 N N . GLN A 1 238 ? 15.337 0.359 12.092 1.00 95.88 238 GLN A N 1
ATOM 1819 C CA . GLN A 1 238 ? 16.076 -0.652 11.338 1.00 95.88 238 GLN A CA 1
ATOM 1820 C C . GLN A 1 238 ? 15.429 -0.924 9.971 1.00 95.88 238 GLN A C 1
ATOM 1822 O O . GLN A 1 238 ? 16.125 -0.939 8.951 1.00 95.88 238 GLN A O 1
ATOM 1827 N N . GLU A 1 239 ? 14.105 -1.077 9.928 1.00 93.88 239 GLU A N 1
ATOM 1828 C CA . GLU A 1 239 ? 13.362 -1.270 8.681 1.00 93.88 239 GLU A CA 1
ATOM 1829 C C . GLU A 1 239 ? 13.426 -0.034 7.778 1.00 93.88 239 GLU A C 1
ATOM 1831 O O . GLU A 1 239 ? 13.632 -0.163 6.572 1.00 93.88 239 GLU A O 1
ATOM 1836 N N . ARG A 1 240 ? 13.352 1.183 8.334 1.00 93.38 240 ARG A N 1
ATOM 1837 C CA . ARG A 1 240 ? 13.552 2.424 7.563 1.00 93.38 240 ARG A CA 1
ATOM 1838 C C . ARG A 1 240 ? 14.935 2.482 6.924 1.00 93.38 240 ARG A C 1
ATOM 1840 O O . ARG A 1 240 ? 15.027 2.805 5.739 1.00 93.38 240 ARG A O 1
ATOM 1847 N N . ARG A 1 241 ? 15.989 2.124 7.666 1.00 92.06 241 ARG A N 1
ATOM 1848 C CA . ARG A 1 241 ? 17.359 2.056 7.134 1.00 92.06 241 ARG A CA 1
ATOM 1849 C C . ARG A 1 241 ? 17.472 1.024 6.012 1.00 92.06 241 ARG A C 1
ATOM 1851 O O . ARG A 1 241 ? 17.967 1.368 4.940 1.00 92.06 241 ARG A O 1
ATOM 1858 N N . ARG A 1 242 ? 16.927 -0.186 6.196 1.00 92.00 242 ARG A N 1
ATOM 1859 C CA . ARG A 1 242 ? 16.867 -1.209 5.131 1.00 92.00 242 ARG A CA 1
ATOM 1860 C C . ARG A 1 242 ? 16.108 -0.725 3.898 1.00 92.00 242 ARG A C 1
ATOM 1862 O O . ARG A 1 242 ? 16.534 -0.954 2.769 1.00 92.00 242 ARG A O 1
ATOM 1869 N N . ASN A 1 243 ? 14.995 -0.024 4.094 1.00 88.12 243 ASN A N 1
ATOM 1870 C CA . ASN A 1 243 ? 14.200 0.505 2.992 1.00 88.12 243 ASN A CA 1
ATOM 1871 C C . ASN A 1 243 ? 14.951 1.614 2.235 1.00 88.12 243 ASN A C 1
ATOM 1873 O O . ASN A 1 243 ? 14.872 1.664 1.011 1.00 88.12 243 ASN A O 1
ATOM 1877 N N . SER A 1 244 ? 15.711 2.468 2.933 1.00 89.94 244 SER A N 1
ATOM 1878 C CA . SER A 1 244 ? 16.561 3.475 2.283 1.00 89.94 244 SER A CA 1
ATOM 1879 C C . SER A 1 244 ? 17.720 2.860 1.501 1.00 89.94 244 SER A C 1
ATOM 1881 O O . SER A 1 244 ? 17.981 3.304 0.389 1.00 89.94 244 SER A O 1
ATOM 1883 N N . THR A 1 245 ? 18.363 1.804 2.014 1.00 88.88 245 THR A N 1
ATOM 1884 C CA . THR A 1 245 ? 19.447 1.123 1.286 1.00 88.88 245 THR A CA 1
ATOM 1885 C C . THR A 1 245 ? 18.935 0.401 0.044 1.00 88.88 245 THR A C 1
ATOM 1887 O O . THR A 1 245 ? 19.610 0.402 -0.974 1.00 88.88 245 THR A O 1
ATOM 1890 N N . LEU A 1 246 ? 17.727 -0.175 0.098 1.00 82.88 246 LEU A N 1
ATOM 1891 C CA . LEU A 1 246 ? 17.118 -0.875 -1.039 1.00 82.88 246 LEU A CA 1
ATOM 1892 C C . LEU A 1 246 ? 16.516 0.062 -2.096 1.00 82.88 246 LEU A C 1
ATOM 1894 O O . LEU A 1 246 ? 16.326 -0.358 -3.228 1.00 82.88 246 LEU A O 1
ATOM 1898 N N . LYS A 1 247 ? 16.175 1.305 -1.736 1.00 79.50 247 LYS A N 1
ATOM 1899 C CA . LYS A 1 247 ? 15.681 2.325 -2.681 1.00 79.50 247 LYS A CA 1
ATOM 1900 C C . LYS A 1 247 ? 16.785 3.198 -3.279 1.00 79.50 247 LYS A C 1
ATOM 1902 O O . LYS A 1 247 ? 16.501 3.944 -4.210 1.00 79.50 247 LYS A O 1
ATOM 1907 N N . GLY A 1 248 ? 17.983 3.174 -2.695 1.00 64.44 248 GLY A N 1
ATOM 1908 C CA . GLY A 1 248 ? 19.145 3.937 -3.153 1.00 64.44 248 GLY A CA 1
ATOM 1909 C C . GLY A 1 248 ? 20.066 3.185 -4.122 1.00 64.44 248 GLY A C 1
ATOM 1910 O O . GLY A 1 248 ? 21.022 3.793 -4.596 1.00 64.44 248 GLY A O 1
ATOM 1911 N N . ALA A 1 249 ? 19.797 1.903 -4.390 1.00 49.00 249 ALA A N 1
ATOM 1912 C CA . ALA A 1 249 ? 20.438 1.078 -5.419 1.00 49.00 249 ALA A CA 1
ATOM 1913 C C . ALA A 1 249 ? 19.495 0.915 -6.618 1.00 49.00 249 ALA A C 1
ATOM 1915 O O . ALA A 1 249 ? 20.008 0.850 -7.755 1.00 49.00 249 ALA A O 1
#

Solvent-accessible surface area (backbone atoms only — not comparable to full-atom values): 14694 Å² total; per-residue (Å²): 134,87,81,76,72,55,68,64,62,54,50,51,52,50,51,54,52,50,54,62,58,57,71,72,73,83,81,86,83,83,82,84,83,86,82,80,81,78,81,81,72,94,72,84,87,46,78,67,52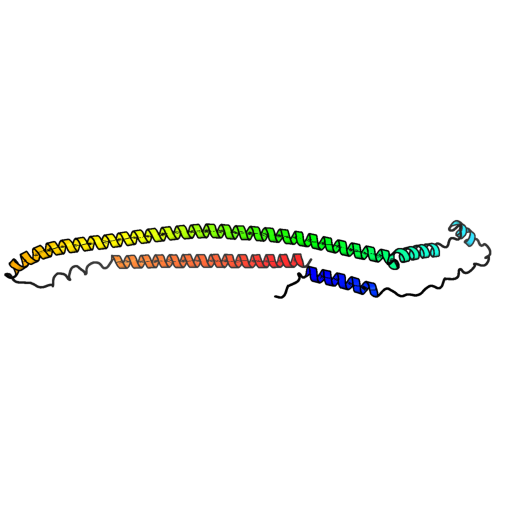,59,55,46,41,71,76,40,75,75,75,65,61,60,67,59,55,51,49,51,52,51,50,50,53,43,46,63,54,74,70,28,66,68,49,51,50,51,53,52,51,51,50,53,51,51,49,51,52,52,51,51,54,51,48,54,62,50,47,58,54,50,52,54,52,49,52,50,50,52,51,52,53,50,52,48,52,53,52,52,50,53,52,49,52,54,49,51,52,53,47,50,52,51,52,52,53,51,48,54,51,49,51,51,51,49,53,52,49,51,54,50,49,53,51,45,51,53,46,46,58,48,41,59,58,42,47,74,65,43,79,80,58,84,88,87,82,94,77,78,78,73,78,75,81,80,81,82,77,68,73,64,57,57,52,52,52,53,51,52,54,51,50,51,54,49,50,52,54,49,52,52,50,51,52,52,50,52,51,52,51,53,51,52,51,53,51,50,52,51,50,50,52,53,50,49,59,66,70,73,109

Mean predicted aligned error: 22.46 Å

Radius of gyration: 53.69 Å; Cα contacts (8 Å, |Δi|>4): 13; chains: 1; bounding box: 112×31×154 Å

Sequence (249 aa):
MKTRVPAVIRQVLIAIAFCCVAGQFVGQTPSEPGVQTLQSAPKRQGFLDYALGKVNPHDTDYGSKMGSARNAVVGYTIDDLYFWSNVVTLLLLCGLVAVVLFQWRAMNKRELIAASLIAQLFNGRVSDRLEIERRTEQFNQLVEAHNAEAEAALSRKTATTERETDANGSLTKSVRTLADGKGISPAEAEKIAAAAPDATAASLEQSNLLLQRRVEALQNSEQNLKQRLNQTTVLLDQERRRNSTLKGA